Protein AF-A0A9Q0MAK6-F1 (afdb_monomer_lite)

Radius of gyration: 43.08 Å; chains: 1; bounding box: 134×68×102 Å

InterPro domains:
  IPR018609 Bud13 [PF09736] (170-320)
  IPR051112 Pre-mRNA-splicing factor CWC26 [PTHR31809] (124-338)

Secondary structure (DSSP, 8-state):
------PPPPPHHHHHIIIII---------PPPP-----PPP----------TTSS-----THHHHHH-STTSSPP-------S-HHHHTTS-S----PPS-------------------------B-TTSPBPS---HHHHHHHHHHHHHHHHHHHHHS-HHHH-TT-----B-TTT-PBP-HHHHHHHHHHHHHHHHHHHHHHHHHHHHHHS-HHHHHHHHHHHHHHHHHHTS-SS--TT-HHHHHHHHH---TT-TTHHHHHHHHHHHHHHH-TT---PPPP-SSPPPP-TT-PPPPTT--S-----SHHHHHHHHHHHHHHHHHHHHHHHTTT-

Organism: Blomia tropicalis (NCBI:txid40697)

Foldseek 3Di:
DDDDDDDDDDDPVNVCCVPPVPDDDDDDDDDDDPDDPDPDDDPDDDDPPPPPPVPPPPPPDCVVCVPQPPPVRHPDPDPPDDPPPPVVVVVPPDDDPDDDDDDDDDDDDDDDDDDDDDDDDDDDQDADPLRHGDDDDDPVVNVVRVVVVVVVVVVVLVPDDCVVNVVPPDDFDADPVPRDTDPVVVVVVVVVVVVVVVVVVVVVVVVVVVVVVDDPVVVVVVVVVVVVVVVVVVDDPDDDPPDPVVVVVVVPDQDPPDPCRVVVVVVVVVVVCVVCVPDDDADFADDDDADDAPVRDGDHNPDPNDDPDPCPRVVVVVVVVVVVVVVVVVVCVVPVVD

pLDDT: mean 75.56, std 19.51, range [31.5, 98.0]

Sequence (338 aa):
MASRGYDGPMTHQDYIKRKYLSQSDYEVPKKKKPKNTKVKAPTVTIVDDDVDFRKLPKSHSDEEEIYFGTKEEKPQIAGIVDERPLALRVGEERGSKWKKVGGDDDDGEKEKLNIKETVQQSESKAKTLGGKKAGLSNAKDIRKELEQIKRKNQKAIENMSDEMSGKNAKTVFRDRSTGRIRDMEKEMADKEKEMEEKLLREAEKKAKYDRWSQGVVQREEKMDKLESDLHEMSKPLARYGDDEDLDNLLRNQERLDDPMLNEMRKKRQEEEIAKNPNHKIYPKYSGPPAPPNRFNIQPGYRWDGVDRSNGYEAKVFARKSNQESNQEEAYRWSTQDM

Structure (mmCIF, N/CA/C/O backbone):
data_AF-A0A9Q0MAK6-F1
#
_entry.id   AF-A0A9Q0MAK6-F1
#
loop_
_atom_site.group_PDB
_atom_site.id
_atom_site.type_symbol
_atom_site.label_atom_id
_atom_site.label_alt_id
_atom_site.label_comp_id
_atom_site.label_asym_id
_atom_site.label_entity_id
_atom_site.label_seq_id
_atom_site.pdbx_PDB_ins_code
_atom_site.Cartn_x
_atom_site.Cartn_y
_atom_site.Cartn_z
_atom_site.occupancy
_atom_site.B_iso_or_equiv
_atom_site.auth_seq_id
_atom_site.auth_comp_id
_atom_site.auth_asym_id
_atom_site.auth_atom_id
_atom_site.pdbx_PDB_model_num
ATOM 1 N N . MET A 1 1 ? -50.703 -12.715 -49.361 1.00 42.47 1 MET A N 1
ATOM 2 C CA . MET A 1 1 ? -50.474 -13.012 -47.931 1.00 42.47 1 MET A CA 1
ATOM 3 C C . MET A 1 1 ? -49.650 -14.285 -47.848 1.00 42.47 1 MET A C 1
ATOM 5 O O . MET A 1 1 ? -50.164 -15.332 -48.204 1.00 42.47 1 MET A O 1
ATOM 9 N N . ALA A 1 2 ? -48.376 -14.194 -47.468 1.00 40.38 2 ALA A N 1
ATOM 10 C CA . ALA A 1 2 ? -47.529 -15.356 -47.203 1.00 40.38 2 ALA A CA 1
ATOM 11 C C . ALA A 1 2 ? -46.913 -15.164 -45.812 1.00 40.38 2 ALA A C 1
ATOM 13 O O . ALA A 1 2 ? -46.195 -14.193 -45.573 1.00 40.38 2 ALA A O 1
ATOM 14 N N . SER A 1 3 ? -47.298 -16.029 -44.877 1.00 42.59 3 SER A N 1
ATOM 15 C CA . SER A 1 3 ? -46.891 -16.002 -43.475 1.00 42.59 3 SER A CA 1
ATOM 16 C C . SER A 1 3 ? -45.408 -16.347 -43.339 1.00 42.59 3 SER A C 1
ATOM 18 O O . SER A 1 3 ? -44.989 -17.440 -43.718 1.00 42.59 3 SER A O 1
ATOM 20 N N . ARG A 1 4 ? -44.613 -15.433 -42.773 1.00 46.47 4 ARG A N 1
ATOM 21 C CA . ARG A 1 4 ? -43.253 -15.731 -42.304 1.00 46.47 4 ARG A CA 1
ATOM 22 C C . ARG A 1 4 ? -43.352 -16.647 -41.083 1.00 46.47 4 ARG A C 1
ATOM 24 O O . ARG A 1 4 ? -43.834 -16.213 -40.040 1.00 46.47 4 ARG A O 1
ATOM 31 N N . GLY A 1 5 ? -42.934 -17.902 -41.238 1.00 45.25 5 GLY A N 1
ATOM 32 C CA . GLY A 1 5 ? -42.765 -18.837 -40.128 1.00 45.25 5 GLY A CA 1
ATOM 33 C C . GLY A 1 5 ? -41.665 -18.350 -39.185 1.00 45.25 5 GLY A C 1
ATOM 34 O O . GLY A 1 5 ? -40.613 -17.901 -39.633 1.00 45.25 5 GLY A O 1
ATOM 35 N N . TYR A 1 6 ? -41.948 -18.388 -37.886 1.00 42.75 6 TYR A N 1
ATOM 36 C CA . TYR A 1 6 ? -40.981 -18.157 -36.817 1.00 42.75 6 TYR A CA 1
ATOM 37 C C . TYR A 1 6 ? -40.094 -19.404 -36.685 1.00 42.75 6 TYR A C 1
ATOM 39 O O . TYR A 1 6 ? -40.594 -20.461 -36.301 1.00 42.75 6 TYR A O 1
ATOM 47 N N . ASP A 1 7 ? -38.798 -19.288 -36.976 1.00 62.16 7 ASP A N 1
ATOM 48 C CA . ASP A 1 7 ? -37.820 -20.322 -36.624 1.00 62.16 7 ASP A CA 1
ATOM 49 C C . ASP A 1 7 ? -37.550 -20.249 -35.112 1.00 62.16 7 ASP A C 1
ATOM 51 O O . ASP A 1 7 ? -37.105 -19.223 -34.590 1.00 62.16 7 ASP A O 1
ATOM 55 N N . GLY A 1 8 ? -37.874 -21.326 -34.392 1.00 70.12 8 GLY A N 1
ATOM 56 C CA . GLY A 1 8 ? -37.641 -21.449 -32.951 1.00 70.12 8 GLY A CA 1
ATOM 57 C C . GLY A 1 8 ? -36.148 -21.471 -32.572 1.00 70.12 8 GLY A C 1
ATOM 58 O O . GLY A 1 8 ? -35.277 -21.575 -33.440 1.00 70.12 8 GLY A O 1
ATOM 59 N N . PRO A 1 9 ? -35.817 -21.374 -31.270 1.00 71.44 9 PRO A N 1
ATOM 60 C CA . PRO A 1 9 ? -34.432 -21.376 -30.808 1.00 71.44 9 PRO A CA 1
ATOM 61 C C . PRO A 1 9 ? -33.727 -22.689 -31.183 1.00 71.44 9 PRO A C 1
ATOM 63 O O . PRO A 1 9 ? -34.193 -23.777 -30.852 1.00 71.44 9 PRO A O 1
ATOM 66 N N . MET A 1 10 ? -32.589 -22.563 -31.874 1.00 77.19 10 MET A N 1
ATOM 67 C CA . MET A 1 10 ? -31.751 -23.679 -32.326 1.00 77.19 10 MET A CA 1
ATOM 68 C C . MET A 1 10 ? -31.401 -24.631 -31.180 1.00 77.19 10 MET A C 1
ATOM 70 O O . MET A 1 10 ? -30.890 -24.205 -30.141 1.00 77.19 10 MET A O 1
ATOM 74 N N . THR A 1 11 ? -31.608 -25.931 -31.395 1.00 83.25 11 THR A N 1
ATOM 75 C CA . THR A 1 11 ? -31.195 -26.951 -30.429 1.00 83.25 11 THR A CA 1
ATOM 76 C C . THR A 1 11 ? -29.665 -27.038 -30.366 1.00 83.25 11 THR A C 1
ATOM 78 O O . THR A 1 11 ? -28.958 -26.743 -31.333 1.00 83.25 11 THR A O 1
ATOM 81 N N . HIS A 1 12 ? -29.114 -27.461 -29.224 1.00 69.88 12 HIS A N 1
ATOM 82 C CA . HIS A 1 12 ? -27.662 -27.632 -29.069 1.00 69.88 12 HIS A CA 1
ATOM 83 C C . HIS A 1 12 ? -27.080 -28.626 -30.093 1.00 69.88 12 HIS A C 1
ATOM 85 O O . HIS A 1 12 ? -25.965 -28.444 -30.582 1.00 69.88 12 HIS A O 1
ATOM 91 N N . GLN A 1 13 ? -27.865 -29.639 -30.473 1.00 74.75 13 GLN A N 1
ATOM 92 C CA . GLN A 1 13 ? -27.493 -30.607 -31.502 1.00 74.75 13 GLN A CA 1
ATOM 93 C C . GLN A 1 13 ? -27.417 -29.957 -32.891 1.00 74.75 13 GLN A C 1
ATOM 95 O O . GLN A 1 13 ? -26.441 -30.181 -33.610 1.00 74.75 13 GLN A O 1
ATOM 100 N N . ASP A 1 14 ? -28.365 -29.084 -33.243 1.00 76.69 14 ASP A N 1
ATOM 101 C CA . ASP A 1 14 ? -28.329 -28.348 -34.513 1.00 76.69 14 ASP A CA 1
ATOM 102 C C . ASP A 1 14 ? -27.192 -27.321 -34.562 1.00 76.69 14 ASP A C 1
ATOM 104 O O . ASP A 1 14 ? -26.560 -27.128 -35.607 1.00 76.69 14 ASP A O 1
ATOM 108 N N . TYR A 1 15 ? -26.863 -26.707 -33.420 1.00 78.50 15 TYR A N 1
ATOM 109 C CA . TYR A 1 15 ? -25.697 -25.834 -33.293 1.00 78.50 15 TYR A CA 1
ATOM 110 C C . TYR A 1 15 ? -24.400 -26.593 -33.592 1.00 78.50 15 TYR A C 1
ATOM 112 O O . TYR A 1 15 ? -23.601 -26.137 -34.414 1.00 78.50 15 TYR A O 1
ATOM 120 N N . ILE A 1 16 ? -24.209 -27.772 -32.987 1.00 77.06 16 ILE A N 1
ATOM 121 C CA . ILE A 1 16 ? -23.024 -28.606 -33.229 1.00 77.06 16 ILE A CA 1
ATOM 122 C C . ILE A 1 16 ? -22.977 -29.055 -34.693 1.00 77.06 16 ILE A C 1
ATOM 124 O O . ILE A 1 16 ? -21.933 -28.936 -35.340 1.00 77.06 16 ILE A O 1
ATOM 128 N N . LYS A 1 17 ? -24.110 -29.497 -35.249 1.00 75.06 17 LYS A N 1
ATOM 129 C CA . LYS A 1 17 ? -24.192 -29.977 -36.632 1.00 75.06 17 LYS A CA 1
ATOM 130 C C . LYS A 1 17 ? -23.812 -28.887 -37.637 1.00 75.06 17 LYS A C 1
ATOM 132 O O . LYS A 1 17 ? -23.022 -29.129 -38.548 1.00 75.06 17 LYS A O 1
ATOM 137 N N . ARG A 1 18 ? -24.293 -27.657 -37.426 1.00 74.12 18 ARG A N 1
ATOM 138 C CA . ARG A 1 18 ? -23.996 -26.514 -38.298 1.00 74.12 18 ARG A CA 1
ATOM 139 C C . ARG A 1 18 ? -22.564 -26.005 -38.136 1.00 74.12 18 ARG A C 1
ATOM 141 O O . ARG A 1 18 ? -21.936 -25.669 -39.133 1.00 74.12 18 ARG A O 1
ATOM 148 N N . LYS A 1 19 ? -22.022 -25.953 -36.914 1.00 75.25 19 LYS A N 1
ATOM 149 C CA . LYS A 1 19 ? -20.671 -25.414 -36.672 1.00 75.25 19 LYS A CA 1
ATOM 150 C C . LYS A 1 19 ? -19.539 -26.386 -36.990 1.00 75.25 19 LYS A C 1
ATOM 152 O O . LYS A 1 19 ? -18.473 -25.916 -37.375 1.00 75.25 19 LYS A O 1
ATOM 157 N N . TYR A 1 20 ? -19.752 -27.688 -36.807 1.00 68.62 20 TYR A N 1
ATOM 158 C CA . TYR A 1 20 ? -18.658 -28.666 -36.798 1.00 68.62 20 TYR A CA 1
ATOM 159 C C . TYR A 1 20 ? -18.839 -29.832 -37.774 1.00 68.62 20 TYR A C 1
ATOM 161 O O . TYR A 1 20 ? -17.850 -30.474 -38.107 1.00 68.62 20 TYR A O 1
ATOM 169 N N . LEU A 1 21 ? -20.057 -30.097 -38.261 1.00 62.09 21 LEU A N 1
ATOM 170 C CA . LEU A 1 21 ? -20.330 -31.202 -39.194 1.00 62.09 21 LEU A CA 1
ATOM 171 C C . LEU A 1 21 ? -20.629 -30.747 -40.633 1.00 62.09 21 LEU A C 1
ATOM 173 O O . LEU A 1 21 ? -20.679 -31.590 -41.520 1.00 62.09 21 LEU A O 1
ATOM 177 N N . SER A 1 22 ? -20.804 -29.442 -40.885 1.00 52.66 22 SER A N 1
ATOM 178 C CA . SER A 1 22 ? -21.094 -28.891 -42.225 1.00 52.66 22 SER A CA 1
ATOM 179 C C . SER A 1 22 ? -19.876 -28.300 -42.954 1.00 52.66 22 SER A C 1
ATOM 181 O O . SER A 1 22 ? -20.009 -27.392 -43.768 1.00 52.66 22 SER A O 1
ATOM 183 N N . GLN A 1 23 ? -18.675 -28.813 -42.680 1.00 47.94 23 GLN A N 1
ATOM 184 C CA . GLN A 1 23 ? -17.487 -28.510 -43.485 1.00 47.94 23 GLN A CA 1
ATOM 185 C C . GLN A 1 23 ? -17.007 -29.764 -44.214 1.00 47.94 23 GLN A C 1
ATOM 187 O O . GLN A 1 23 ? -16.009 -30.372 -43.836 1.00 47.94 23 GLN A O 1
ATOM 192 N N . SER A 1 24 ? -17.722 -30.142 -45.271 1.00 43.12 24 SER A N 1
ATOM 193 C CA . SER A 1 24 ? -17.091 -30.794 -46.416 1.00 43.12 24 SER A CA 1
ATOM 194 C C . SER A 1 24 ? -16.716 -29.706 -47.426 1.00 43.12 24 SER A C 1
ATOM 196 O O . SER A 1 24 ? -17.520 -28.827 -47.729 1.00 43.12 24 SER A O 1
ATOM 198 N N . ASP A 1 25 ? -15.477 -29.782 -47.906 1.00 48.91 25 ASP A N 1
ATOM 199 C CA . ASP A 1 25 ? -14.973 -29.143 -49.127 1.00 48.91 25 ASP A CA 1
ATOM 200 C C . ASP A 1 25 ? -14.568 -27.664 -49.044 1.00 48.91 25 ASP A C 1
ATOM 202 O O . ASP A 1 25 ? -15.098 -26.801 -49.735 1.00 48.91 25 ASP A O 1
ATOM 206 N N . TYR A 1 26 ? -13.509 -27.390 -48.274 1.00 39.53 26 TYR A N 1
ATOM 207 C CA . TYR A 1 26 ? -12.554 -26.330 -48.621 1.00 39.53 26 TYR A CA 1
ATOM 208 C C . TYR A 1 26 ? -11.121 -26.839 -48.428 1.00 39.53 26 TYR A C 1
ATOM 210 O O . TYR A 1 26 ? -10.556 -26.806 -47.333 1.00 39.53 26 TYR A O 1
ATOM 218 N N . GLU A 1 27 ? -10.521 -27.315 -49.518 1.00 44.62 27 GLU A N 1
ATOM 219 C CA . GLU A 1 27 ? -9.087 -27.582 -49.600 1.00 44.62 27 GLU A CA 1
ATOM 220 C C . GLU A 1 27 ? -8.307 -26.263 -49.482 1.00 44.62 27 GLU A C 1
ATOM 222 O O . GLU A 1 27 ? -8.268 -25.442 -50.398 1.00 44.62 27 GLU A O 1
ATOM 227 N N . VAL A 1 28 ? -7.659 -26.042 -48.336 1.00 45.19 28 VAL A N 1
ATOM 228 C CA . VAL A 1 28 ? -6.707 -24.938 -48.161 1.00 45.19 28 VAL A CA 1
ATOM 229 C C . VAL A 1 28 ? -5.326 -25.397 -48.653 1.00 45.19 28 VAL A C 1
ATOM 231 O O . VAL A 1 28 ? -4.786 -26.373 -48.119 1.00 45.19 28 VAL A O 1
ATOM 234 N N . PRO A 1 29 ? -4.686 -24.709 -49.619 1.00 42.00 29 PRO A N 1
ATOM 235 C CA . PRO A 1 29 ? -3.370 -25.107 -50.103 1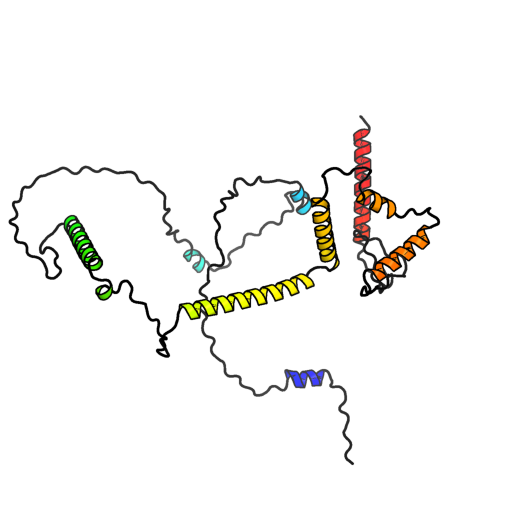.00 42.00 29 PRO A CA 1
ATOM 236 C C . PRO A 1 29 ? -2.309 -24.932 -49.007 1.00 42.00 29 PRO A C 1
ATOM 238 O O . PRO A 1 29 ? -2.110 -23.845 -48.455 1.00 42.00 29 PRO A O 1
ATOM 241 N N . LYS A 1 30 ? -1.580 -26.016 -48.707 1.00 42.31 30 LYS A N 1
ATOM 242 C CA . LYS A 1 30 ? -0.440 -26.028 -47.777 1.00 42.31 30 LYS A CA 1
ATOM 243 C C . LYS A 1 30 ? 0.682 -25.116 -48.293 1.00 42.31 30 LYS A C 1
ATOM 245 O O . LYS A 1 30 ? 1.502 -25.523 -49.114 1.00 42.31 30 LYS A O 1
ATOM 250 N N . LYS A 1 31 ? 0.778 -23.894 -47.761 1.00 41.50 31 LYS A N 1
ATOM 251 C CA . LYS A 1 31 ? 1.975 -23.050 -47.909 1.00 41.50 31 LYS A CA 1
ATOM 252 C C . LYS A 1 31 ? 3.123 -23.638 -47.079 1.00 41.50 31 LYS A C 1
ATOM 254 O O . LYS A 1 31 ? 3.017 -23.785 -45.862 1.00 41.50 31 LYS A O 1
ATOM 259 N N . LYS A 1 32 ? 4.234 -23.972 -47.744 1.00 49.41 32 LYS A N 1
ATOM 260 C CA . LYS A 1 32 ? 5.499 -24.372 -47.107 1.00 49.41 32 LYS A CA 1
ATOM 261 C C . LYS A 1 32 ? 6.020 -23.215 -46.242 1.00 49.41 32 LYS A C 1
ATOM 263 O O . LYS A 1 32 ? 6.205 -22.109 -46.741 1.00 49.41 32 LYS A O 1
ATOM 268 N N . LYS A 1 33 ? 6.266 -23.471 -44.953 1.00 45.28 33 LYS A N 1
ATOM 269 C CA . LYS A 1 33 ? 6.933 -22.521 -44.048 1.00 45.28 33 LYS A CA 1
ATOM 270 C C . LYS A 1 33 ? 8.418 -22.404 -44.436 1.00 45.28 33 LYS A C 1
ATOM 272 O O . LYS A 1 33 ? 9.070 -23.447 -44.531 1.00 45.28 33 LYS A O 1
ATOM 277 N N . PRO A 1 34 ? 8.991 -21.202 -44.621 1.00 47.06 34 PRO A N 1
ATOM 278 C CA . PRO A 1 34 ? 10.441 -21.064 -44.679 1.00 47.06 34 PRO A CA 1
ATOM 279 C C . PRO A 1 34 ? 11.051 -21.371 -43.302 1.00 47.06 34 PRO A C 1
ATOM 281 O O . PRO A 1 34 ? 10.514 -20.982 -42.262 1.00 47.06 34 PRO A O 1
ATOM 284 N N . LYS A 1 35 ? 12.176 -22.097 -43.296 1.00 47.41 35 LYS A N 1
ATOM 285 C CA . LYS A 1 35 ? 12.992 -22.337 -42.098 1.00 47.41 35 LYS A CA 1
ATOM 286 C C . LYS A 1 35 ? 13.579 -21.001 -41.644 1.00 47.41 35 LYS A C 1
ATOM 288 O O . LYS A 1 35 ? 14.427 -20.439 -42.326 1.00 47.41 35 LYS A O 1
ATOM 293 N N . ASN A 1 36 ? 13.113 -20.500 -40.505 1.00 40.72 36 ASN A N 1
ATOM 294 C CA . ASN A 1 36 ? 13.615 -19.270 -39.911 1.00 40.72 36 ASN A CA 1
ATOM 295 C C . ASN A 1 36 ? 14.891 -19.589 -39.113 1.00 40.72 36 ASN A C 1
ATOM 297 O O . ASN A 1 36 ? 14.821 -20.156 -38.021 1.00 40.72 36 ASN A O 1
ATOM 301 N N . THR A 1 37 ? 16.061 -19.277 -39.668 1.00 46.50 37 THR A N 1
ATOM 302 C CA . THR A 1 37 ? 17.321 -19.271 -38.918 1.00 46.50 37 THR A CA 1
ATOM 303 C C . THR A 1 37 ? 17.311 -18.060 -37.991 1.00 46.50 37 THR A C 1
ATOM 305 O O . THR A 1 37 ? 17.598 -16.943 -38.413 1.00 46.50 37 THR A O 1
ATOM 308 N N . LYS A 1 38 ? 16.939 -18.272 -36.724 1.00 43.03 38 LYS A N 1
ATOM 309 C CA . LYS A 1 38 ? 17.047 -17.257 -35.670 1.00 43.03 38 LYS A CA 1
ATOM 310 C C . LYS A 1 38 ? 18.520 -16.896 -35.464 1.00 43.03 38 LYS A C 1
ATOM 312 O O . LYS A 1 38 ? 19.242 -17.634 -34.799 1.00 43.03 38 LYS A O 1
ATOM 317 N N . VAL A 1 39 ? 18.949 -15.753 -35.989 1.00 49.81 39 VAL A N 1
ATOM 318 C CA . VAL A 1 39 ? 20.126 -15.053 -35.465 1.00 49.81 39 VAL A CA 1
ATOM 319 C C . VAL A 1 39 ? 19.665 -14.378 -34.176 1.00 49.81 39 VAL A C 1
ATOM 321 O O . VAL A 1 39 ? 18.827 -13.481 -34.204 1.00 49.81 39 VAL A O 1
ATOM 324 N N . LYS A 1 40 ? 20.121 -14.891 -33.032 1.00 46.16 40 LYS A N 1
ATOM 325 C CA . LYS A 1 40 ? 19.872 -14.277 -31.726 1.00 46.16 40 LYS A CA 1
ATOM 326 C C . LYS A 1 40 ? 20.726 -13.009 -31.642 1.00 46.16 40 LYS A C 1
ATOM 328 O O . LYS A 1 40 ? 21.948 -13.112 -31.681 1.00 46.16 40 LYS A O 1
ATOM 333 N N . ALA A 1 41 ? 20.096 -11.842 -31.544 1.00 56.38 41 ALA A N 1
ATOM 334 C CA . ALA A 1 41 ? 20.779 -10.640 -31.077 1.00 56.38 41 ALA A CA 1
ATOM 335 C C . ALA A 1 41 ? 21.071 -10.789 -29.567 1.00 56.38 41 ALA A C 1
ATOM 337 O O . ALA A 1 41 ? 20.259 -11.403 -28.866 1.00 56.38 41 ALA A O 1
ATOM 338 N N . PRO A 1 42 ? 22.210 -10.292 -29.057 1.00 56.50 42 PRO A N 1
ATOM 339 C CA . PRO A 1 42 ? 22.536 -10.382 -27.639 1.00 56.50 42 PRO A CA 1
ATOM 340 C C . PRO A 1 42 ? 21.605 -9.472 -26.825 1.00 56.50 42 PRO A C 1
ATOM 342 O O . PRO A 1 42 ? 21.558 -8.267 -27.037 1.00 56.50 42 PRO A O 1
ATOM 345 N N . THR A 1 43 ? 20.857 -10.056 -25.891 1.00 59.94 43 THR A N 1
ATOM 346 C CA . THR A 1 43 ? 19.938 -9.368 -24.962 1.00 59.94 43 THR A CA 1
ATOM 347 C C . THR A 1 43 ? 20.602 -8.967 -23.639 1.00 59.94 43 THR A C 1
ATOM 349 O O . THR A 1 43 ? 19.903 -8.724 -22.662 1.00 59.94 43 THR A O 1
ATOM 352 N N . VAL A 1 44 ? 21.937 -8.937 -23.566 1.00 55.03 44 VAL A N 1
ATOM 353 C CA . VAL A 1 44 ? 22.665 -8.630 -22.326 1.00 55.03 44 VAL A CA 1
ATOM 354 C C . VAL A 1 44 ? 23.805 -7.664 -22.623 1.00 55.03 44 VAL A C 1
ATOM 356 O O . VAL A 1 44 ? 24.751 -8.011 -23.327 1.00 55.03 44 VAL A O 1
ATOM 359 N N . THR A 1 45 ? 23.713 -6.462 -22.066 1.00 57.41 45 THR A N 1
ATOM 360 C CA . THR A 1 45 ? 24.856 -5.588 -21.796 1.00 57.41 45 THR A CA 1
ATOM 361 C C . THR A 1 45 ? 25.395 -5.975 -20.424 1.00 57.41 45 THR A C 1
ATOM 363 O O . THR A 1 45 ? 24.692 -5.815 -19.427 1.00 57.41 45 THR A O 1
ATOM 366 N N . ILE A 1 46 ? 26.601 -6.539 -20.370 1.00 54.88 46 ILE A N 1
ATOM 367 C CA . ILE A 1 46 ? 27.312 -6.747 -19.107 1.00 54.88 46 ILE A CA 1
ATOM 368 C C . ILE A 1 46 ? 27.907 -5.390 -18.746 1.00 54.88 46 ILE A C 1
ATOM 370 O O . ILE A 1 46 ? 28.748 -4.868 -19.473 1.00 54.88 46 ILE A O 1
ATOM 374 N N . VAL A 1 47 ? 27.374 -4.786 -17.691 1.00 49.78 47 VAL A N 1
ATOM 375 C CA . VAL A 1 47 ? 28.006 -3.659 -17.010 1.00 49.78 47 VAL A CA 1
ATOM 376 C C . VAL A 1 47 ? 28.901 -4.300 -15.958 1.00 49.78 47 VAL A C 1
ATOM 378 O O . VAL A 1 47 ? 28.393 -5.011 -15.091 1.00 49.78 47 VAL A O 1
ATOM 381 N N . ASP A 1 48 ? 30.214 -4.132 -16.099 1.00 36.19 48 ASP A N 1
ATOM 382 C CA . ASP A 1 48 ? 31.209 -4.625 -15.144 1.00 36.19 48 ASP A CA 1
ATOM 383 C C . ASP A 1 48 ? 31.154 -3.773 -13.864 1.00 36.19 48 ASP A C 1
ATOM 385 O O . ASP A 1 48 ? 31.979 -2.890 -13.648 1.00 36.19 48 ASP A O 1
ATOM 389 N N . ASP A 1 49 ? 30.148 -4.022 -13.026 1.00 52.00 49 ASP A N 1
ATOM 390 C CA . ASP A 1 49 ? 30.207 -3.699 -11.603 1.00 52.00 49 ASP A CA 1
ATOM 391 C C . ASP A 1 49 ? 30.666 -4.972 -10.883 1.00 52.00 49 ASP A C 1
ATOM 393 O O . ASP A 1 49 ? 29.870 -5.876 -10.613 1.00 52.00 49 ASP A O 1
ATOM 397 N N . ASP A 1 50 ? 31.970 -5.063 -10.616 1.00 47.59 50 ASP A N 1
ATOM 398 C CA . ASP A 1 50 ? 32.612 -6.164 -9.891 1.00 47.59 50 ASP A CA 1
ATOM 399 C C . ASP A 1 50 ? 32.107 -6.251 -8.438 1.00 47.59 50 ASP A C 1
ATOM 401 O O . ASP A 1 50 ? 32.778 -5.874 -7.473 1.00 47.59 50 ASP A O 1
ATOM 405 N N . VAL A 1 51 ? 30.903 -6.789 -8.250 1.00 57.12 51 VAL A N 1
ATOM 406 C CA . VAL A 1 51 ? 30.437 -7.263 -6.950 1.00 57.12 51 VAL A CA 1
ATOM 407 C C . VAL A 1 51 ? 30.887 -8.711 -6.808 1.00 57.12 51 VAL A C 1
ATOM 409 O O . VAL A 1 51 ? 30.229 -9.648 -7.260 1.00 57.12 51 VAL A O 1
ATOM 412 N N . ASP A 1 52 ? 32.037 -8.903 -6.164 1.00 58.25 52 ASP A N 1
ATOM 413 C CA . ASP A 1 52 ? 32.527 -10.226 -5.786 1.00 58.25 52 ASP A CA 1
ATOM 414 C C . ASP A 1 52 ? 31.461 -10.962 -4.954 1.00 58.25 52 ASP A C 1
ATOM 416 O O . ASP A 1 52 ? 31.299 -10.706 -3.758 1.00 58.25 52 ASP A O 1
ATOM 420 N N . PHE A 1 53 ? 30.793 -11.967 -5.531 1.00 48.41 53 PHE A N 1
ATOM 421 C CA . PHE A 1 53 ? 29.850 -12.843 -4.811 1.00 48.41 53 PHE A CA 1
ATOM 422 C C . PHE A 1 53 ? 30.477 -13.590 -3.621 1.00 48.41 53 PHE A C 1
ATOM 424 O O . PHE A 1 53 ? 29.784 -14.192 -2.805 1.00 48.41 53 PHE A O 1
ATOM 431 N N . ARG A 1 54 ? 31.806 -13.537 -3.509 1.00 63.72 54 ARG A N 1
ATOM 432 C CA . ARG A 1 54 ? 32.605 -14.062 -2.401 1.00 63.72 54 ARG A CA 1
ATOM 433 C C . ARG A 1 54 ? 32.666 -13.124 -1.188 1.00 63.72 54 ARG A C 1
ATOM 435 O O . ARG A 1 54 ? 33.073 -13.573 -0.122 1.00 63.72 54 ARG A O 1
ATOM 442 N N . LYS A 1 55 ? 32.295 -11.848 -1.357 1.00 60.91 55 LYS A N 1
ATOM 443 C CA . LYS A 1 55 ? 32.267 -10.809 -0.313 1.00 60.91 55 LYS A CA 1
ATOM 444 C C . LYS A 1 55 ? 30.867 -10.563 0.260 1.00 60.91 55 LYS A C 1
ATOM 446 O O . LYS A 1 55 ? 30.744 -9.843 1.245 1.00 60.91 55 LYS A O 1
ATOM 451 N N . LEU A 1 56 ? 29.824 -11.161 -0.321 1.00 54.09 56 LEU A N 1
ATOM 452 C CA . LEU A 1 56 ? 28.479 -11.126 0.253 1.00 54.09 56 LEU A CA 1
ATOM 453 C C . LEU A 1 56 ? 28.474 -11.925 1.569 1.00 54.09 56 LEU A C 1
ATOM 455 O O . LEU A 1 56 ? 28.818 -13.113 1.549 1.00 54.09 56 LEU A O 1
ATOM 459 N N . PRO A 1 57 ? 28.114 -11.311 2.714 1.00 56.41 57 PRO A N 1
ATOM 460 C CA . PRO A 1 57 ? 27.979 -12.048 3.957 1.00 56.41 57 PRO A CA 1
ATOM 461 C C . PRO A 1 57 ? 26.896 -13.102 3.759 1.00 56.41 57 PRO A C 1
ATOM 463 O O . PRO A 1 57 ? 25.781 -12.804 3.330 1.00 56.41 57 PRO A O 1
ATOM 466 N N . LYS A 1 58 ? 27.227 -14.355 4.061 1.00 53.78 58 LYS A N 1
ATOM 467 C CA . LYS A 1 58 ? 26.233 -15.417 4.139 1.00 53.78 58 LYS A CA 1
ATOM 468 C C . LYS A 1 58 ? 25.428 -15.154 5.405 1.00 53.78 58 LYS A C 1
ATOM 470 O O . LYS A 1 58 ? 25.799 -15.624 6.475 1.00 53.78 58 LYS A O 1
ATOM 475 N N . SER A 1 59 ? 24.397 -14.318 5.304 1.00 45.09 59 SER A N 1
ATOM 476 C CA . SER A 1 59 ? 23.447 -14.113 6.388 1.00 45.09 59 SER A CA 1
ATOM 477 C C . SER A 1 59 ? 22.718 -15.434 6.587 1.00 45.09 59 SER A C 1
ATOM 479 O O . SER A 1 59 ? 21.795 -15.775 5.852 1.00 45.09 59 SER A O 1
ATOM 481 N N . HIS A 1 60 ? 23.191 -16.215 7.551 1.00 46.88 60 HIS A N 1
ATOM 482 C CA . HIS A 1 60 ? 22.395 -17.262 8.160 1.00 46.88 60 HIS A CA 1
ATOM 483 C C . HIS A 1 60 ? 21.411 -16.532 9.073 1.00 46.88 60 HIS A C 1
ATOM 485 O O . HIS A 1 60 ? 21.661 -16.368 10.261 1.00 46.88 60 HIS A O 1
ATOM 491 N N . SER A 1 61 ? 20.396 -15.917 8.468 1.00 48.44 61 SER A N 1
ATOM 492 C CA . SER A 1 61 ? 19.286 -15.355 9.217 1.00 48.44 61 SER A CA 1
ATOM 493 C C . SER A 1 61 ? 18.356 -16.502 9.586 1.00 48.44 61 SER A C 1
ATOM 495 O O . SER A 1 61 ? 18.030 -17.349 8.750 1.00 48.44 61 SER A O 1
ATOM 497 N N . ASP A 1 62 ? 17.905 -16.496 10.837 1.00 50.19 62 ASP A N 1
ATOM 498 C CA . ASP A 1 62 ? 16.949 -17.453 11.411 1.00 50.19 62 ASP A CA 1
ATOM 499 C C . ASP A 1 62 ? 15.614 -17.516 10.627 1.00 50.19 62 ASP A C 1
ATOM 501 O O . ASP A 1 62 ? 14.791 -18.407 10.818 1.00 50.19 62 ASP A O 1
ATOM 505 N N . GLU A 1 63 ? 15.412 -16.606 9.669 1.00 52.62 63 GLU A N 1
ATOM 506 C CA . GLU A 1 63 ? 14.288 -16.574 8.731 1.00 52.62 63 GLU A CA 1
ATOM 507 C C . GLU A 1 63 ? 14.234 -17.786 7.785 1.00 52.62 63 GLU A C 1
ATOM 509 O O . GLU A 1 63 ? 13.147 -18.194 7.369 1.00 52.62 63 GLU A O 1
ATOM 514 N N . GLU A 1 64 ? 15.378 -18.402 7.464 1.00 52.75 64 GLU A N 1
ATOM 515 C CA . GLU A 1 64 ? 15.415 -19.615 6.631 1.00 52.75 64 GLU A CA 1
ATOM 516 C C . GLU A 1 64 ? 14.874 -20.846 7.383 1.00 52.75 64 GLU A C 1
ATOM 518 O O . GLU A 1 64 ? 14.318 -21.758 6.766 1.00 52.75 64 GLU A O 1
ATOM 523 N N . GLU A 1 65 ? 14.987 -20.856 8.714 1.00 53.72 65 GLU A N 1
ATOM 524 C CA . GLU A 1 65 ? 14.493 -21.928 9.588 1.00 53.72 65 GLU A CA 1
ATOM 525 C C . GLU A 1 65 ? 12.973 -21.828 9.800 1.00 53.72 65 GLU A C 1
ATOM 527 O O . GLU A 1 65 ? 12.278 -22.843 9.867 1.00 53.72 65 GLU A O 1
ATOM 532 N N . ILE A 1 66 ? 12.433 -20.602 9.787 1.00 53.59 66 ILE A N 1
ATOM 533 C CA . ILE A 1 66 ? 10.990 -20.324 9.875 1.00 53.59 66 ILE A CA 1
ATOM 534 C C . ILE A 1 66 ? 10.246 -20.784 8.610 1.00 53.59 66 ILE A C 1
ATOM 536 O O . ILE A 1 66 ? 9.087 -21.196 8.695 1.00 53.59 66 ILE A O 1
ATOM 540 N N . TYR A 1 67 ? 10.886 -20.712 7.437 1.00 51.78 67 TYR A N 1
ATOM 541 C CA . TYR A 1 67 ? 10.233 -21.012 6.157 1.00 51.78 67 TYR A CA 1
ATOM 542 C C . TYR A 1 67 ? 10.410 -22.466 5.683 1.00 51.78 67 TYR A C 1
ATOM 544 O O . TYR A 1 67 ? 9.499 -23.002 5.053 1.00 51.78 67 TYR A O 1
ATOM 552 N N . PHE A 1 68 ? 11.547 -23.113 5.974 1.00 55.41 68 PHE A N 1
ATOM 553 C CA . PHE A 1 68 ? 11.872 -24.458 5.465 1.00 55.41 68 PHE A CA 1
ATOM 554 C C . PHE A 1 68 ? 11.949 -25.564 6.532 1.00 55.41 68 PHE A C 1
ATOM 556 O O . PHE A 1 68 ? 12.245 -26.703 6.173 1.00 55.41 68 PHE A O 1
ATOM 563 N N . GLY A 1 69 ? 11.687 -25.257 7.808 1.00 56.31 69 GLY A N 1
ATOM 564 C CA . GLY A 1 69 ? 11.813 -26.227 8.899 1.00 56.31 69 GLY A CA 1
ATOM 565 C C . GLY A 1 69 ? 13.268 -26.612 9.195 1.00 56.31 69 GLY A C 1
ATOM 566 O O . GLY A 1 69 ? 14.214 -26.121 8.569 1.00 56.31 69 GLY A O 1
ATOM 567 N N . THR A 1 70 ? 13.468 -27.489 10.186 1.00 58.47 70 THR A N 1
ATOM 568 C CA . THR A 1 70 ? 14.799 -28.010 10.539 1.00 58.47 70 THR A CA 1
ATOM 569 C C . THR A 1 70 ? 15.442 -28.700 9.327 1.00 58.47 70 THR A C 1
ATOM 571 O O . THR A 1 70 ? 14.763 -29.110 8.387 1.00 58.47 70 THR A O 1
ATOM 574 N N . LYS A 1 71 ? 16.779 -28.833 9.321 1.00 57.09 71 LYS A N 1
ATOM 575 C CA . LYS A 1 71 ? 17.596 -29.325 8.181 1.00 57.09 71 LYS A CA 1
ATOM 576 C C . LYS A 1 71 ? 17.099 -30.601 7.475 1.00 57.09 71 LYS A C 1
ATOM 578 O O . LYS A 1 71 ? 17.546 -30.857 6.360 1.00 57.09 71 LYS A O 1
ATOM 583 N N . GLU A 1 72 ? 16.226 -31.380 8.099 1.00 56.16 72 GLU A N 1
ATOM 584 C CA . GLU A 1 72 ? 15.687 -32.644 7.595 1.00 56.16 72 GLU A CA 1
ATOM 585 C C . GLU A 1 72 ? 14.494 -32.478 6.633 1.00 56.16 72 GLU A C 1
ATOM 587 O O . GLU A 1 72 ? 14.191 -33.411 5.894 1.00 56.16 72 GLU A O 1
ATOM 592 N N . GLU A 1 73 ? 13.860 -31.299 6.569 1.00 55.97 73 GLU A N 1
ATOM 593 C CA . GLU A 1 73 ? 12.650 -31.049 5.759 1.00 55.97 73 GLU A CA 1
ATOM 594 C C . GLU A 1 73 ? 12.914 -30.213 4.485 1.00 55.97 73 GLU A C 1
ATOM 596 O O . GLU A 1 73 ? 11.996 -29.806 3.771 1.00 55.97 73 GLU A O 1
ATOM 601 N N . LYS A 1 74 ? 14.189 -29.974 4.138 1.00 59.38 74 LYS A N 1
ATOM 602 C CA . LYS A 1 74 ? 14.554 -29.284 2.889 1.00 59.38 74 LYS A CA 1
ATOM 603 C C . LYS A 1 74 ? 14.251 -30.185 1.682 1.00 59.38 74 LYS A C 1
ATOM 605 O O . LYS A 1 74 ? 14.709 -31.329 1.663 1.00 59.38 74 LYS A O 1
ATOM 610 N N . PRO A 1 75 ? 13.550 -29.696 0.637 1.00 63.47 75 PRO A N 1
ATOM 611 C CA . PRO A 1 75 ? 13.245 -30.503 -0.538 1.00 63.47 75 PRO A CA 1
ATOM 612 C C . PRO A 1 75 ? 14.543 -30.993 -1.186 1.00 63.47 75 PRO A C 1
ATOM 614 O O . PRO A 1 75 ? 15.372 -30.209 -1.653 1.00 63.47 75 PRO A O 1
ATOM 617 N N . GLN A 1 76 ? 14.728 -32.309 -1.195 1.00 65.25 76 GLN A N 1
ATOM 618 C CA . GLN A 1 76 ? 15.898 -32.941 -1.782 1.00 65.25 76 GLN A CA 1
ATOM 619 C C . GLN A 1 76 ? 15.796 -32.819 -3.307 1.00 65.25 76 GLN A C 1
ATOM 621 O O . GLN A 1 76 ? 14.858 -33.322 -3.926 1.00 65.25 76 GLN A O 1
ATOM 626 N N . ILE A 1 77 ? 16.745 -32.113 -3.925 1.00 57.72 77 ILE A N 1
ATOM 627 C CA . ILE A 1 77 ? 16.834 -31.999 -5.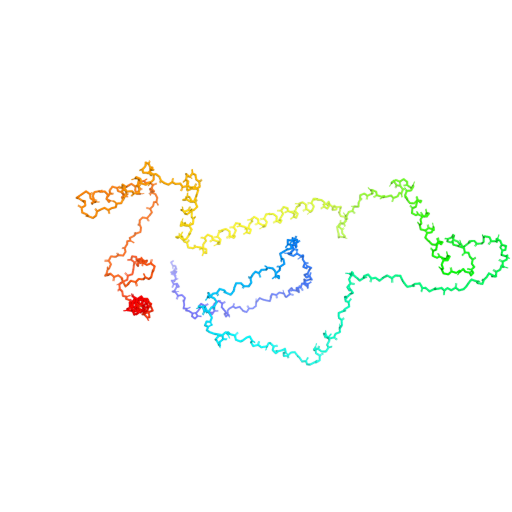383 1.00 57.72 77 ILE A CA 1
ATOM 628 C C . ILE A 1 77 ? 17.140 -33.398 -5.926 1.00 57.72 77 ILE A C 1
ATOM 630 O O . ILE A 1 77 ? 18.258 -33.895 -5.785 1.00 57.72 77 ILE A O 1
ATOM 634 N N . ALA A 1 78 ? 16.142 -34.048 -6.524 1.00 52.00 78 ALA A N 1
ATOM 635 C CA . ALA A 1 78 ? 16.338 -35.308 -7.224 1.00 52.00 78 ALA A CA 1
ATOM 636 C C . ALA A 1 78 ? 17.336 -35.083 -8.368 1.00 52.00 78 ALA A C 1
ATOM 638 O O . ALA A 1 78 ? 17.129 -34.222 -9.227 1.00 52.00 78 ALA A O 1
ATOM 639 N N . GLY A 1 79 ? 18.442 -35.832 -8.362 1.00 54.91 79 GLY A N 1
ATOM 640 C CA . GLY A 1 79 ? 19.421 -35.795 -9.442 1.00 54.91 79 GLY A CA 1
ATOM 641 C C . GLY A 1 79 ? 18.727 -36.092 -10.768 1.00 54.91 79 GLY A C 1
ATOM 642 O O . GLY A 1 79 ? 18.097 -37.135 -10.921 1.00 54.91 79 GLY A O 1
ATOM 643 N N . ILE A 1 80 ? 18.816 -35.163 -11.718 1.00 62.69 80 ILE A N 1
ATOM 644 C CA . ILE A 1 80 ? 18.293 -35.352 -13.071 1.00 62.69 80 ILE A CA 1
ATOM 645 C C . ILE A 1 80 ? 19.081 -36.497 -13.712 1.00 62.69 80 ILE A C 1
ATOM 647 O O . ILE A 1 80 ? 20.250 -36.352 -14.072 1.00 62.69 80 ILE A O 1
ATOM 651 N N . VAL A 1 81 ? 18.439 -37.659 -13.814 1.00 59.28 81 VAL A N 1
ATOM 652 C CA . VAL A 1 81 ? 18.942 -38.795 -14.581 1.00 59.28 81 VAL A CA 1
ATOM 653 C C . VAL A 1 81 ? 18.744 -38.457 -16.052 1.00 59.28 81 VAL A C 1
ATOM 655 O O . VAL A 1 81 ? 17.625 -38.336 -16.537 1.00 59.28 81 VAL A O 1
ATOM 658 N N . ASP A 1 82 ? 19.845 -38.254 -16.764 1.00 65.88 82 ASP A N 1
ATOM 659 C CA . ASP A 1 82 ? 19.826 -38.046 -18.207 1.00 65.88 82 ASP A CA 1
ATOM 660 C C . ASP A 1 82 ? 19.497 -39.372 -18.918 1.00 65.88 82 ASP A C 1
ATOM 662 O O . ASP A 1 82 ? 20.353 -40.254 -19.031 1.00 65.88 82 ASP A O 1
ATOM 666 N N . GLU A 1 83 ? 18.240 -39.519 -19.352 1.00 65.00 83 GLU A N 1
ATOM 667 C CA . GLU A 1 83 ? 17.686 -40.700 -20.040 1.00 65.00 83 GLU A CA 1
ATOM 668 C C . GLU A 1 83 ? 18.107 -40.813 -21.522 1.00 65.00 83 GLU A C 1
ATOM 670 O O . GLU A 1 83 ? 17.635 -41.690 -22.251 1.00 65.00 83 GLU A O 1
ATOM 675 N N . ARG A 1 84 ? 18.993 -39.936 -22.016 1.00 76.94 84 ARG A N 1
ATOM 676 C CA . ARG A 1 84 ? 19.482 -40.007 -23.401 1.00 76.94 84 ARG A CA 1
ATOM 677 C C . ARG A 1 84 ? 20.345 -41.271 -23.602 1.00 76.94 84 ARG A C 1
ATOM 679 O O . ARG A 1 84 ? 21.205 -41.568 -22.770 1.00 76.94 84 ARG A O 1
ATOM 686 N N . PRO A 1 85 ? 20.161 -42.024 -24.707 1.00 76.81 85 PRO A N 1
ATOM 687 C CA . PRO A 1 85 ? 20.862 -43.288 -24.943 1.00 76.81 85 PRO A CA 1
ATOM 688 C C . PRO A 1 85 ? 22.385 -43.094 -24.934 1.00 76.81 85 PRO A C 1
ATOM 690 O O . PRO A 1 85 ? 22.885 -42.101 -25.462 1.00 76.81 85 PRO A O 1
ATOM 693 N N . LEU A 1 86 ? 23.124 -44.068 -24.380 1.00 58.97 86 LEU A N 1
ATOM 694 C CA . LEU A 1 86 ? 24.573 -44.004 -24.105 1.00 58.97 86 LEU A CA 1
ATOM 695 C C . LEU A 1 86 ? 25.417 -43.510 -25.301 1.00 58.97 86 LEU A C 1
ATOM 697 O O . LEU A 1 86 ? 26.416 -42.819 -25.117 1.00 58.97 86 LEU A O 1
ATOM 701 N N . ALA A 1 87 ? 24.975 -43.795 -26.529 1.00 62.38 87 ALA A N 1
ATOM 702 C CA . ALA A 1 87 ? 25.615 -43.358 -27.770 1.00 62.38 87 ALA A CA 1
ATOM 703 C C . ALA A 1 87 ? 25.674 -41.825 -27.958 1.00 62.38 87 ALA A C 1
ATOM 705 O O . ALA A 1 87 ? 26.561 -41.337 -28.654 1.00 62.38 87 ALA A O 1
ATOM 706 N N . LEU A 1 88 ? 24.766 -41.060 -27.339 1.00 59.41 88 LEU A N 1
ATOM 707 C CA . LEU A 1 88 ? 24.757 -39.591 -27.391 1.00 59.41 88 LEU A CA 1
ATOM 708 C C . LEU A 1 88 ? 25.575 -38.942 -26.264 1.00 59.41 88 LEU A C 1
ATOM 710 O O . LEU A 1 88 ? 26.002 -37.802 -26.416 1.00 59.41 88 LEU A O 1
ATOM 714 N N . ARG A 1 89 ? 25.843 -39.667 -25.170 1.00 57.91 89 ARG A N 1
ATOM 715 C CA . ARG A 1 89 ? 26.593 -39.164 -24.003 1.00 57.91 89 ARG A CA 1
ATOM 716 C C . ARG A 1 89 ? 28.101 -39.076 -24.271 1.00 57.91 89 ARG A C 1
ATOM 718 O O . ARG A 1 89 ? 28.765 -38.149 -23.829 1.00 57.91 89 ARG A O 1
ATOM 725 N N . VAL A 1 90 ? 28.625 -40.000 -25.080 1.00 56.69 90 VAL A N 1
ATOM 726 C CA . VAL A 1 90 ? 30.060 -40.107 -25.419 1.00 56.69 90 VAL A CA 1
ATOM 727 C C . VAL A 1 90 ? 30.542 -38.974 -26.346 1.00 56.69 90 VAL A C 1
ATOM 729 O O . VAL A 1 90 ? 31.739 -38.713 -26.456 1.00 56.69 90 VAL A O 1
ATOM 732 N N . GLY A 1 91 ? 29.625 -38.259 -27.010 1.00 53.94 91 GLY A N 1
ATOM 733 C CA . GLY A 1 91 ? 29.964 -37.148 -27.908 1.00 53.94 91 GLY A CA 1
ATOM 734 C C . GLY A 1 91 ? 30.343 -35.840 -27.202 1.00 53.94 91 GLY A C 1
ATOM 735 O O . GLY A 1 91 ? 30.968 -34.984 -27.828 1.00 53.94 91 GLY A O 1
ATOM 736 N N . GLU A 1 92 ? 29.985 -35.686 -25.925 1.00 54.53 92 GLU A N 1
ATOM 737 C CA . GLU A 1 92 ? 30.155 -34.444 -25.153 1.00 54.53 92 GLU A CA 1
ATOM 738 C C . GLU A 1 92 ? 31.443 -34.412 -24.306 1.00 54.53 92 GLU A C 1
ATOM 740 O O . GLU A 1 92 ? 31.901 -33.338 -23.926 1.00 54.53 92 GLU A O 1
ATOM 745 N N . GLU A 1 93 ? 32.117 -35.549 -24.098 1.00 50.78 93 GLU A N 1
ATOM 746 C CA . GLU A 1 93 ? 33.369 -35.653 -23.322 1.00 50.78 93 GLU A CA 1
ATOM 747 C C . GLU A 1 93 ? 34.640 -35.413 -24.160 1.00 50.78 93 GLU A C 1
ATOM 749 O O . GLU A 1 93 ? 35.680 -36.048 -23.976 1.00 50.78 93 GLU A O 1
ATOM 754 N N . ARG A 1 94 ? 34.598 -34.476 -25.112 1.00 47.88 94 ARG A N 1
ATOM 755 C CA . ARG A 1 94 ? 35.801 -34.037 -25.839 1.00 47.88 94 ARG A CA 1
ATOM 756 C C . ARG A 1 94 ? 36.179 -32.615 -25.453 1.00 47.88 94 ARG A C 1
ATOM 758 O O . ARG A 1 94 ? 35.774 -31.662 -26.106 1.00 47.88 94 ARG A O 1
ATOM 765 N N . GLY A 1 95 ? 37.010 -32.547 -24.409 1.00 51.84 95 GLY A N 1
ATOM 766 C CA . GLY A 1 95 ? 38.052 -31.552 -24.128 1.00 51.84 95 GLY A CA 1
ATOM 767 C C . GLY A 1 95 ? 37.785 -30.108 -24.549 1.00 51.84 95 GLY A C 1
ATOM 768 O O . GLY A 1 95 ? 37.877 -29.768 -25.728 1.00 51.84 95 GLY A O 1
ATOM 769 N N . SER A 1 96 ? 37.582 -29.237 -23.558 1.00 61.53 96 SER A N 1
ATOM 770 C CA . SER A 1 96 ? 37.610 -27.780 -23.711 1.00 61.53 96 SER A CA 1
ATOM 771 C C . SER A 1 96 ? 38.819 -27.327 -24.535 1.00 61.53 96 SER A C 1
ATOM 773 O O . SER A 1 96 ? 39.948 -27.302 -24.057 1.00 61.53 96 SER A O 1
ATOM 775 N N . LYS A 1 97 ? 38.572 -26.910 -25.781 1.00 56.56 97 LYS A N 1
ATOM 776 C CA . LYS A 1 97 ? 39.556 -26.293 -26.691 1.00 56.56 97 LYS A CA 1
ATOM 777 C C . LYS A 1 97 ? 39.801 -24.811 -26.373 1.00 56.56 97 LYS A C 1
ATOM 779 O O . LYS A 1 97 ? 40.135 -24.032 -27.261 1.00 56.56 97 LYS A O 1
ATOM 784 N N . TRP A 1 98 ? 39.599 -24.411 -25.123 1.00 51.16 98 TRP A N 1
ATOM 785 C CA . TRP A 1 98 ? 39.769 -23.035 -24.677 1.00 51.16 98 TRP A CA 1
ATOM 786 C C . TRP A 1 98 ? 41.136 -22.896 -24.015 1.00 51.16 98 TRP A C 1
ATOM 788 O O . TRP A 1 98 ? 41.412 -23.520 -22.993 1.00 51.16 98 TRP A O 1
ATOM 798 N N . LYS A 1 99 ? 42.008 -22.094 -24.633 1.00 60.78 99 LYS A N 1
ATOM 799 C CA . LYS A 1 99 ? 43.322 -21.742 -24.090 1.00 60.78 99 LYS A CA 1
ATOM 800 C C . LYS A 1 99 ? 43.147 -20.555 -23.139 1.00 60.78 99 LYS A C 1
ATOM 802 O O . LYS A 1 99 ? 42.552 -19.552 -23.524 1.00 60.78 99 LYS A O 1
ATOM 807 N N . LYS A 1 100 ? 43.645 -20.677 -21.905 1.00 55.75 100 LYS A N 1
ATOM 808 C CA . LYS A 1 100 ? 43.681 -19.587 -20.917 1.00 55.75 100 LYS A CA 1
ATOM 809 C C . LYS A 1 100 ? 44.626 -18.495 -21.438 1.00 55.75 100 LYS A C 1
ATOM 811 O O . LYS A 1 100 ? 45.776 -18.789 -21.751 1.00 55.75 100 LYS A O 1
ATOM 816 N N . VAL A 1 101 ? 44.135 -17.267 -21.574 1.00 45.16 101 VAL A N 1
ATOM 817 C CA . VAL A 1 101 ? 44.957 -16.082 -21.868 1.00 45.16 101 VAL A CA 1
ATOM 818 C C . VAL A 1 101 ? 45.354 -15.476 -20.523 1.00 45.16 101 VAL A C 1
ATOM 820 O O . VAL A 1 101 ? 44.473 -15.200 -19.715 1.00 45.16 101 VAL A O 1
ATOM 823 N N . GLY A 1 102 ? 46.661 -15.340 -20.273 1.00 47.66 102 GLY A N 1
ATOM 824 C CA . GLY A 1 102 ? 47.219 -14.806 -19.020 1.00 47.66 102 GLY A CA 1
ATOM 825 C C . GLY A 1 102 ? 48.226 -15.711 -18.296 1.00 47.66 102 GLY A C 1
ATOM 826 O O . GLY A 1 102 ? 48.364 -15.595 -17.086 1.00 47.66 102 GLY A O 1
ATOM 827 N N . GLY A 1 103 ? 48.880 -16.645 -18.995 1.00 33.66 103 GLY A N 1
ATOM 828 C CA . GLY A 1 103 ? 50.062 -17.333 -18.468 1.00 33.66 103 GLY A CA 1
ATOM 829 C C . GLY A 1 103 ? 51.320 -16.634 -18.969 1.00 33.66 103 GLY A C 1
ATOM 830 O O . GLY A 1 103 ? 51.558 -16.644 -20.177 1.00 33.66 103 GLY A O 1
ATOM 831 N N . ASP A 1 104 ? 52.056 -16.007 -18.054 1.00 46.78 104 ASP A N 1
ATOM 832 C CA . ASP A 1 104 ? 53.436 -15.573 -18.259 1.00 46.78 104 ASP A CA 1
ATOM 833 C C . ASP A 1 104 ? 54.305 -16.799 -18.552 1.00 46.78 104 ASP A C 1
ATOM 835 O O . ASP A 1 104 ? 54.347 -17.725 -17.744 1.00 46.78 104 ASP A O 1
ATOM 839 N N . ASP A 1 105 ? 54.993 -16.794 -19.692 1.00 40.88 105 ASP A N 1
ATOM 840 C CA . ASP A 1 105 ? 56.107 -17.701 -19.959 1.00 40.88 105 ASP A CA 1
ATOM 841 C C . ASP A 1 105 ? 57.325 -16.852 -20.341 1.00 40.88 105 ASP A C 1
ATOM 843 O O . ASP A 1 105 ? 57.473 -16.377 -21.470 1.00 40.88 105 ASP A O 1
ATOM 847 N N . ASP A 1 106 ? 58.137 -16.663 -19.308 1.00 36.66 106 ASP A N 1
ATOM 848 C CA . ASP A 1 106 ? 59.501 -16.157 -19.233 1.00 36.66 106 ASP A CA 1
ATOM 849 C C . ASP A 1 106 ? 60.471 -17.051 -20.039 1.00 36.66 106 ASP A C 1
ATOM 851 O O . ASP A 1 106 ? 60.565 -18.266 -19.857 1.00 36.66 106 ASP A O 1
ATOM 855 N N . ASP A 1 107 ? 61.111 -16.430 -21.025 1.00 37.91 107 ASP A N 1
ATOM 856 C CA . ASP A 1 107 ? 62.484 -16.585 -21.511 1.00 37.91 107 ASP A CA 1
ATOM 857 C C . ASP A 1 107 ? 63.253 -17.889 -21.189 1.00 37.91 107 ASP A C 1
ATOM 859 O O . ASP A 1 107 ? 64.003 -18.009 -20.224 1.00 37.91 107 ASP A O 1
ATOM 863 N N . GLY A 1 108 ? 63.194 -18.854 -22.116 1.00 31.50 108 GLY A N 1
ATOM 864 C CA . GLY A 1 108 ? 64.111 -19.999 -22.166 1.00 31.50 108 GLY A CA 1
ATOM 865 C C . GLY A 1 108 ? 65.225 -19.820 -23.203 1.00 31.50 108 GLY A C 1
ATOM 866 O O . GLY A 1 108 ? 65.065 -20.222 -24.361 1.00 31.50 108 GLY A O 1
ATOM 867 N N . GLU A 1 109 ? 66.365 -19.263 -22.787 1.00 35.50 109 GLU A N 1
ATOM 868 C CA . GLU A 1 109 ? 67.617 -19.238 -23.553 1.00 35.50 109 GLU A CA 1
ATOM 869 C C . GLU A 1 109 ? 68.072 -20.652 -23.959 1.00 35.50 109 GLU A C 1
ATOM 871 O O . GLU A 1 109 ? 68.153 -21.574 -23.144 1.00 35.50 109 GLU A O 1
ATOM 876 N N . LYS A 1 110 ? 68.443 -20.825 -25.234 1.00 35.53 110 LYS A N 1
ATOM 877 C CA . LYS A 1 110 ? 69.315 -21.923 -25.674 1.00 35.53 110 LYS A CA 1
ATOM 878 C C . LYS A 1 110 ? 70.386 -21.387 -26.607 1.00 35.53 110 LYS A C 1
ATOM 880 O O . LYS A 1 110 ? 70.125 -21.091 -27.775 1.00 35.53 110 LYS A O 1
ATOM 885 N N . GLU A 1 111 ? 71.594 -21.313 -26.061 1.00 39.38 111 GLU A N 1
ATOM 886 C CA . GLU A 1 111 ? 72.842 -21.116 -26.782 1.00 39.38 111 GLU A CA 1
ATOM 887 C C . GLU A 1 111 ? 72.952 -22.059 -27.986 1.00 39.38 111 GLU A C 1
ATOM 889 O O . GLU A 1 111 ? 72.723 -23.270 -27.887 1.00 39.38 111 GLU A O 1
ATOM 894 N N . LYS A 1 112 ? 73.361 -21.512 -29.135 1.00 35.19 112 LYS A N 1
ATOM 895 C CA . LYS A 1 112 ? 73.956 -22.302 -30.213 1.00 35.19 112 LYS A CA 1
ATOM 896 C C . LYS A 1 112 ? 75.224 -21.629 -30.714 1.00 35.19 112 LYS A C 1
ATOM 898 O O . LYS A 1 112 ? 75.228 -20.466 -31.109 1.00 35.19 112 LYS A O 1
ATOM 903 N N . LEU A 1 113 ? 76.275 -22.436 -30.664 1.00 33.41 113 LEU A N 1
ATOM 904 C CA . LEU A 1 113 ? 77.664 -22.169 -30.991 1.00 33.41 113 LEU A CA 1
ATOM 905 C C . LEU A 1 113 ? 77.829 -21.537 -32.380 1.00 33.41 113 LEU A C 1
ATOM 907 O O . LEU A 1 113 ? 77.219 -21.955 -33.364 1.00 33.41 113 LEU A O 1
ATOM 911 N N . ASN A 1 114 ? 78.689 -20.524 -32.425 1.00 31.50 114 ASN A N 1
ATOM 912 C CA . ASN A 1 114 ? 79.013 -19.716 -33.590 1.00 31.50 114 ASN A CA 1
ATOM 913 C C . ASN A 1 114 ? 80.146 -20.380 -34.391 1.00 31.50 114 ASN A C 1
ATOM 915 O O . ASN A 1 114 ? 81.309 -20.285 -34.004 1.00 31.50 114 ASN A O 1
ATOM 919 N N . ILE A 1 115 ? 79.821 -21.036 -35.508 1.00 37.88 115 ILE A N 1
ATOM 920 C CA . ILE A 1 115 ? 80.809 -21.462 -36.509 1.00 37.88 115 ILE A CA 1
ATOM 921 C C . ILE A 1 115 ? 80.718 -20.477 -37.676 1.00 37.88 115 ILE A C 1
ATOM 923 O O . ILE A 1 115 ? 79.737 -20.458 -38.419 1.00 37.88 115 ILE A O 1
ATOM 927 N N . LYS A 1 116 ? 81.731 -19.614 -37.804 1.00 37.69 116 LYS A N 1
ATOM 928 C CA . LYS A 1 116 ? 81.894 -18.704 -38.942 1.00 37.69 116 LYS A CA 1
ATOM 929 C C . LYS A 1 116 ? 82.483 -19.478 -40.122 1.00 37.69 116 LYS A C 1
ATOM 931 O O . LYS A 1 116 ? 83.694 -19.649 -40.190 1.00 37.69 116 LYS A O 1
ATOM 936 N N . GLU A 1 117 ? 81.643 -19.872 -41.073 1.00 39.00 117 GLU A N 1
ATOM 937 C CA . GLU A 1 117 ? 82.087 -20.122 -42.447 1.00 39.00 117 GLU A CA 1
ATOM 938 C C . GLU A 1 117 ? 81.955 -18.829 -43.253 1.00 39.00 117 GLU A C 1
ATOM 940 O O . GLU A 1 117 ? 80.864 -18.329 -43.533 1.00 39.00 117 GLU A O 1
ATOM 945 N N . THR A 1 118 ? 83.099 -18.253 -43.605 1.00 41.03 118 THR A N 1
ATOM 946 C CA . THR A 1 118 ? 83.202 -17.157 -44.564 1.00 41.03 118 THR A CA 1
ATOM 947 C C . THR A 1 118 ? 83.062 -17.716 -45.975 1.00 41.03 118 THR A C 1
ATOM 949 O O . THR A 1 118 ? 84.042 -18.173 -46.559 1.00 41.03 118 THR A O 1
ATOM 952 N N . VAL A 1 119 ? 81.857 -17.651 -46.544 1.00 41.72 119 VAL A N 1
ATOM 953 C CA . VAL A 1 119 ? 81.653 -17.842 -47.986 1.00 41.72 119 VAL A CA 1
ATOM 954 C C . VAL A 1 119 ? 81.382 -16.481 -48.613 1.00 41.72 119 VAL A C 1
ATOM 956 O O . VAL A 1 119 ? 80.319 -15.888 -48.435 1.00 41.72 119 VAL A O 1
ATOM 959 N N . GLN A 1 120 ? 82.374 -15.972 -49.341 1.00 48.78 120 GLN A N 1
ATOM 960 C CA . GLN A 1 120 ? 82.210 -14.840 -50.246 1.00 48.78 120 GLN A CA 1
ATOM 961 C C . GLN A 1 120 ? 81.253 -15.260 -51.371 1.00 48.78 120 GLN A C 1
ATOM 963 O O . GLN A 1 120 ? 81.638 -15.989 -52.281 1.00 48.78 120 GLN A O 1
ATOM 968 N N . GLN A 1 121 ? 79.994 -14.824 -51.303 1.00 43.62 121 GLN A N 1
ATOM 969 C CA . GLN A 1 121 ? 79.064 -14.904 -52.428 1.00 43.62 121 GLN A CA 1
ATOM 970 C C . GLN A 1 121 ? 79.037 -13.563 -53.157 1.00 43.62 121 GLN A C 1
ATOM 972 O O . GLN A 1 121 ? 78.712 -12.523 -52.586 1.00 43.62 121 GLN A O 1
ATOM 977 N N . SER A 1 122 ? 79.373 -13.610 -54.440 1.00 51.19 122 SER A N 1
ATOM 978 C CA . SER A 1 122 ? 79.216 -12.516 -55.386 1.00 51.19 122 SER A CA 1
ATOM 979 C C . SER A 1 122 ? 77.734 -12.150 -55.551 1.00 51.19 122 SER A C 1
ATOM 981 O O . SER A 1 122 ? 76.875 -12.996 -55.807 1.00 51.19 122 SER A O 1
ATOM 983 N N . GLU A 1 123 ? 77.415 -10.863 -55.394 1.00 49.78 123 GLU A N 1
ATOM 984 C CA . GLU A 1 123 ? 76.058 -10.336 -55.554 1.00 49.78 123 GLU A CA 1
ATOM 985 C C . GLU A 1 123 ? 75.637 -10.324 -57.033 1.00 49.78 123 GLU A C 1
ATOM 987 O O . GLU A 1 123 ? 75.799 -9.323 -57.728 1.00 49.78 123 GLU A O 1
ATOM 992 N N . SER A 1 124 ? 75.007 -11.396 -57.514 1.00 53.19 124 SER A N 1
ATOM 993 C CA . SER A 1 124 ? 74.123 -11.295 -58.681 1.00 53.19 124 SER A CA 1
ATOM 994 C C . SER A 1 124 ? 72.680 -11.120 -58.196 1.00 53.19 124 SER A C 1
ATOM 996 O O . SER A 1 124 ? 72.063 -12.004 -57.604 1.00 53.19 124 SER A O 1
ATOM 998 N N . LYS A 1 125 ? 72.132 -9.913 -58.374 1.00 58.19 125 LYS A N 1
ATOM 999 C CA . LYS A 1 125 ? 70.779 -9.541 -57.925 1.00 58.19 125 LYS A CA 1
ATOM 1000 C C . LYS A 1 125 ? 69.730 -10.031 -58.923 1.00 58.19 125 LYS A C 1
ATOM 1002 O O . LYS A 1 125 ? 69.048 -9.227 -59.551 1.00 58.19 125 LYS A O 1
ATOM 1007 N N . ALA A 1 126 ? 69.578 -11.346 -59.056 1.00 67.19 126 ALA A N 1
ATOM 1008 C CA . ALA A 1 126 ? 68.431 -11.912 -59.754 1.00 67.19 126 ALA A CA 1
ATOM 1009 C C . ALA A 1 126 ? 67.194 -11.802 -58.844 1.00 67.19 126 ALA A C 1
ATOM 1011 O O . ALA A 1 126 ? 67.110 -12.436 -57.791 1.00 67.19 126 ALA A O 1
ATOM 1012 N N . LYS A 1 127 ? 66.235 -10.952 -59.220 1.00 76.38 127 LYS A N 1
ATOM 1013 C CA . LYS A 1 127 ? 64.911 -10.885 -58.587 1.00 76.38 127 LYS A CA 1
ATOM 1014 C C . LYS A 1 127 ? 63.910 -11.620 -59.467 1.00 76.38 127 LYS A C 1
ATOM 1016 O O . LYS A 1 127 ? 63.970 -11.546 -60.688 1.00 76.38 127 LYS A O 1
ATOM 1021 N N . THR A 1 128 ? 62.979 -12.313 -58.835 1.00 77.00 128 THR A N 1
ATOM 1022 C CA . THR A 1 128 ? 61.798 -12.875 -59.495 1.00 77.00 128 THR A CA 1
ATOM 1023 C C . THR A 1 128 ? 60.880 -11.753 -59.992 1.00 77.00 128 THR A C 1
ATOM 1025 O O . THR A 1 128 ? 60.944 -10.629 -59.489 1.00 77.00 128 THR A O 1
ATOM 1028 N N . LEU A 1 129 ? 59.972 -12.057 -60.928 1.00 74.44 129 LEU A N 1
ATOM 1029 C CA . LEU A 1 129 ? 58.959 -11.104 -61.416 1.00 74.44 129 LEU A CA 1
ATOM 1030 C C . LEU A 1 129 ? 58.129 -10.459 -60.287 1.00 74.44 129 LEU A C 1
ATOM 1032 O O . LEU A 1 129 ? 57.669 -9.333 -60.427 1.00 74.44 129 LEU A O 1
ATOM 1036 N N . GLY A 1 130 ? 57.969 -11.145 -59.150 1.00 71.25 130 GLY A N 1
ATOM 1037 C CA . GLY A 1 130 ? 57.289 -10.625 -57.958 1.00 71.25 130 GLY A CA 1
ATOM 1038 C C . GLY A 1 130 ? 58.166 -9.761 -57.042 1.00 71.25 130 GLY A C 1
ATOM 1039 O O . GLY A 1 130 ? 57.776 -9.499 -55.907 1.00 71.25 130 GLY A O 1
ATOM 1040 N N . GLY A 1 131 ? 59.372 -9.384 -57.476 1.00 74.25 131 GLY A N 1
ATOM 1041 C CA . GLY A 1 131 ? 60.311 -8.544 -56.728 1.00 74.25 131 GLY A CA 1
ATOM 1042 C C . GLY A 1 131 ? 61.075 -9.250 -55.602 1.00 74.25 131 GLY A C 1
ATOM 1043 O O . GLY A 1 131 ? 61.917 -8.609 -54.973 1.00 74.25 131 GLY A O 1
ATOM 1044 N N . LYS A 1 132 ? 60.815 -10.545 -55.369 1.00 81.31 132 LYS A N 1
ATOM 1045 C CA . LYS A 1 132 ? 61.493 -11.379 -54.361 1.00 81.31 132 LYS A CA 1
ATOM 1046 C C . LYS A 1 132 ? 62.851 -11.863 -54.874 1.00 81.31 132 LYS A C 1
ATOM 1048 O O . LYS A 1 132 ? 62.962 -12.152 -56.068 1.00 81.31 132 LYS A O 1
ATOM 1053 N N . LYS A 1 133 ? 63.853 -12.006 -54.011 1.00 80.69 133 LYS A N 1
ATOM 1054 C CA . LYS A 1 133 ? 65.186 -12.531 -54.331 1.00 80.69 133 LYS A CA 1
ATOM 1055 C C . LYS A 1 133 ? 65.070 -13.968 -54.857 1.00 80.69 133 LYS A C 1
ATOM 1057 O O . LYS A 1 133 ? 64.411 -14.806 -54.248 1.00 80.69 133 LYS A O 1
ATOM 1062 N N . ALA A 1 134 ? 65.654 -14.242 -56.023 1.00 76.94 134 ALA A N 1
ATOM 1063 C CA . ALA A 1 134 ? 65.648 -15.572 -56.628 1.00 76.94 134 ALA A CA 1
ATOM 1064 C C . ALA A 1 134 ? 66.842 -16.400 -56.111 1.00 76.94 134 ALA A C 1
ATOM 1066 O O . ALA A 1 134 ? 67.953 -15.879 -56.030 1.00 76.94 134 ALA A O 1
ATOM 1067 N N . GLY A 1 135 ? 66.619 -17.677 -55.769 1.00 79.06 135 GLY A N 1
ATOM 1068 C CA . GLY A 1 135 ? 67.650 -18.616 -55.288 1.00 79.06 135 GLY A CA 1
ATOM 1069 C C . GLY A 1 135 ? 67.343 -19.256 -53.922 1.00 79.06 135 GLY A C 1
ATOM 1070 O O . GLY A 1 135 ? 66.353 -18.908 -53.275 1.00 79.06 135 GLY A O 1
ATOM 1071 N N . LEU A 1 136 ? 68.188 -20.202 -53.476 1.00 79.25 136 LEU A N 1
ATOM 1072 C CA . LEU A 1 136 ? 68.071 -20.849 -52.159 1.00 79.25 136 LEU A CA 1
ATOM 1073 C C . LEU A 1 136 ? 68.318 -19.814 -51.050 1.00 79.25 136 LEU A C 1
ATOM 1075 O O . LEU A 1 136 ? 69.443 -19.365 -50.850 1.00 79.25 136 LEU A O 1
ATOM 1079 N N . SER A 1 137 ? 67.259 -19.432 -50.337 1.00 79.44 137 SER A N 1
ATOM 1080 C CA . SER A 1 137 ? 67.303 -18.446 -49.250 1.00 79.44 137 SER A CA 1
ATOM 1081 C C . SER A 1 137 ? 66.851 -19.082 -47.934 1.00 79.44 137 SER A C 1
ATOM 1083 O O . SER A 1 137 ? 65.987 -19.958 -47.930 1.00 79.44 137 SER A O 1
ATOM 1085 N N . ASN A 1 138 ? 67.406 -18.636 -46.805 1.00 87.12 138 ASN A N 1
ATOM 1086 C CA . ASN A 1 138 ? 67.000 -19.119 -45.485 1.00 87.12 138 ASN A CA 1
ATOM 1087 C C . ASN A 1 138 ? 65.597 -18.588 -45.113 1.00 87.12 138 ASN A C 1
ATOM 1089 O O . ASN A 1 138 ? 65.214 -17.478 -45.487 1.00 87.12 138 ASN A O 1
ATOM 1093 N N . ALA A 1 139 ? 64.825 -19.342 -44.326 1.00 82.94 139 ALA A N 1
ATOM 1094 C CA . ALA A 1 139 ? 63.453 -18.988 -43.948 1.00 82.94 139 ALA A CA 1
ATOM 1095 C C . ALA A 1 139 ? 63.354 -17.643 -43.198 1.00 82.94 139 ALA A C 1
ATOM 1097 O O . ALA A 1 139 ? 62.377 -16.908 -43.362 1.00 82.94 139 ALA A O 1
ATOM 1098 N N . LYS A 1 140 ? 64.372 -17.299 -42.393 1.00 85.88 140 LYS A N 1
ATOM 1099 C CA . LYS A 1 140 ? 64.456 -15.999 -41.702 1.00 85.88 140 LYS A CA 1
ATOM 1100 C C . LYS A 1 140 ? 64.606 -14.835 -42.687 1.00 85.88 140 LYS A C 1
ATOM 1102 O O . LYS A 1 140 ? 63.978 -13.795 -42.490 1.00 85.88 140 LYS A O 1
ATOM 1107 N N . ASP A 1 141 ? 65.374 -15.028 -43.753 1.00 85.06 141 ASP A N 1
ATOM 1108 C CA . ASP A 1 141 ? 65.626 -13.993 -44.757 1.00 85.06 141 ASP A CA 1
ATOM 1109 C C . ASP A 1 141 ? 64.395 -13.772 -45.641 1.00 85.06 141 ASP A C 1
ATOM 1111 O O . ASP A 1 141 ? 64.027 -12.628 -45.900 1.00 85.06 141 ASP A O 1
ATOM 1115 N N . ILE A 1 142 ? 63.672 -14.846 -45.981 1.00 83.56 142 ILE A N 1
ATOM 1116 C CA . ILE A 1 142 ? 62.396 -14.773 -46.712 1.00 83.56 142 ILE A CA 1
ATOM 1117 C C . ILE A 1 142 ? 61.344 -13.988 -45.913 1.00 83.56 142 ILE A C 1
ATOM 1119 O O . ILE A 1 142 ? 60.626 -13.165 -46.478 1.00 83.56 142 ILE A O 1
ATOM 1123 N N . ARG A 1 143 ? 61.244 -14.202 -44.591 1.00 88.19 143 ARG A N 1
ATOM 1124 C CA . ARG A 1 143 ? 60.299 -13.457 -43.736 1.00 88.19 143 ARG A CA 1
ATOM 1125 C C . ARG A 1 143 ? 60.619 -11.965 -43.695 1.00 88.19 143 ARG A C 1
ATOM 1127 O O . ARG A 1 143 ? 59.722 -11.159 -43.929 1.00 88.19 143 ARG A O 1
ATOM 1134 N N . LYS A 1 144 ? 61.888 -11.609 -43.460 1.00 88.06 144 LYS A N 1
ATOM 1135 C CA . LYS A 1 144 ? 62.339 -10.207 -43.468 1.00 88.06 144 LYS A CA 1
ATOM 1136 C C . LYS A 1 144 ? 62.082 -9.547 -44.820 1.00 88.06 144 LYS A C 1
ATOM 1138 O O . LYS A 1 144 ? 61.646 -8.402 -44.874 1.00 88.06 144 LYS A O 1
ATOM 1143 N N . GLU A 1 145 ? 62.313 -10.267 -45.911 1.00 85.44 145 GLU A N 1
ATOM 1144 C CA . GLU A 1 145 ? 62.056 -9.762 -47.255 1.00 85.44 145 GLU A CA 1
ATOM 1145 C C . GLU A 1 145 ? 60.559 -9.535 -47.513 1.00 85.44 145 GLU A C 1
ATOM 1147 O O . GLU A 1 145 ? 60.174 -8.469 -47.992 1.00 85.44 145 GLU A O 1
ATOM 1152 N N . LEU A 1 146 ? 59.693 -10.488 -47.153 1.00 88.75 146 LEU A N 1
ATOM 1153 C CA . LEU A 1 146 ? 58.241 -10.337 -47.293 1.00 88.75 146 LEU A CA 1
ATOM 1154 C C . LEU A 1 146 ? 57.701 -9.174 -46.460 1.00 88.75 146 LEU A C 1
ATOM 1156 O O . LEU A 1 146 ? 56.827 -8.444 -46.922 1.00 88.75 146 LEU A O 1
ATOM 1160 N N . GLU A 1 147 ? 58.235 -8.972 -45.260 1.00 89.69 147 GLU A N 1
ATOM 1161 C CA . GLU A 1 147 ? 57.869 -7.855 -44.395 1.00 89.69 147 GLU A CA 1
ATOM 1162 C C . GLU A 1 147 ? 58.326 -6.512 -44.979 1.00 89.69 147 GLU A C 1
ATOM 1164 O O . GLU A 1 147 ? 57.567 -5.542 -44.986 1.00 89.69 147 GLU A O 1
ATOM 1169 N N . GLN A 1 148 ? 59.519 -6.464 -45.580 1.00 87.56 148 GLN A N 1
ATOM 1170 C CA . GLN A 1 148 ? 59.989 -5.292 -46.319 1.00 87.56 148 GLN A CA 1
ATOM 1171 C C . GLN A 1 148 ? 59.138 -5.008 -47.560 1.00 87.56 148 GLN A C 1
ATOM 1173 O O . GLN A 1 148 ? 58.826 -3.847 -47.819 1.00 87.56 148 GLN A O 1
ATOM 1178 N N . ILE A 1 149 ? 58.740 -6.034 -48.317 1.00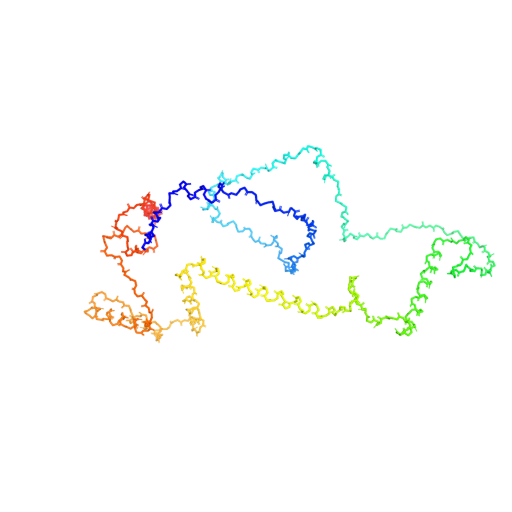 86.62 149 ILE A N 1
ATOM 1179 C CA . ILE A 1 149 ? 57.848 -5.886 -49.476 1.00 86.62 149 ILE A CA 1
ATOM 1180 C C . ILE A 1 149 ? 56.470 -5.404 -49.016 1.00 86.62 149 ILE A C 1
ATOM 1182 O O . ILE A 1 149 ? 55.951 -4.444 -49.577 1.00 86.62 149 ILE A O 1
ATOM 1186 N N . LYS A 1 150 ? 55.905 -5.987 -47.951 1.00 89.25 150 LYS A N 1
ATOM 1187 C CA . LYS A 1 150 ? 54.629 -5.554 -47.368 1.00 89.25 150 LYS A CA 1
ATOM 1188 C C . LYS A 1 150 ? 54.697 -4.101 -46.903 1.00 89.25 150 LYS A C 1
ATOM 1190 O O . LYS A 1 150 ? 53.817 -3.326 -47.253 1.00 89.25 150 LYS A O 1
ATOM 1195 N N . ARG A 1 151 ? 55.760 -3.704 -46.195 1.00 90.25 151 ARG A N 1
ATOM 1196 C CA . ARG A 1 151 ? 55.964 -2.322 -45.733 1.00 90.25 151 ARG A CA 1
ATOM 1197 C C . ARG A 1 151 ? 56.143 -1.347 -46.894 1.00 90.25 151 ARG A C 1
ATOM 1199 O O . ARG A 1 151 ? 55.624 -0.241 -46.832 1.00 90.25 151 ARG A O 1
ATOM 1206 N N . LYS A 1 152 ? 56.862 -1.734 -47.953 1.00 87.44 152 LYS A N 1
ATOM 1207 C CA . LYS A 1 152 ? 57.009 -0.916 -49.170 1.00 87.44 152 LYS A CA 1
ATOM 1208 C C . LYS A 1 152 ? 55.683 -0.764 -49.908 1.00 87.44 152 LYS A C 1
ATOM 1210 O O . LYS A 1 152 ? 55.335 0.353 -50.264 1.00 87.44 152 LYS A O 1
ATOM 1215 N N . ASN A 1 153 ? 54.935 -1.851 -50.076 1.00 86.94 153 ASN A N 1
ATOM 1216 C CA . ASN A 1 153 ? 53.618 -1.828 -50.709 1.00 86.94 153 ASN A CA 1
ATOM 1217 C C . ASN A 1 153 ? 52.622 -1.009 -49.884 1.00 86.94 153 ASN A C 1
ATOM 1219 O O . ASN A 1 153 ? 51.894 -0.203 -50.442 1.00 86.94 153 ASN A O 1
ATOM 1223 N N . GLN A 1 154 ? 52.631 -1.154 -48.560 1.00 87.56 154 GLN A N 1
ATOM 1224 C CA . GLN A 1 154 ? 51.788 -0.370 -47.665 1.00 87.56 154 GLN A CA 1
ATOM 1225 C C . GLN A 1 154 ? 52.136 1.120 -47.729 1.00 87.56 154 GLN A C 1
ATOM 1227 O O . GLN A 1 154 ? 51.239 1.925 -47.933 1.00 87.56 154 GLN A O 1
ATOM 1232 N N . LYS A 1 155 ? 53.424 1.487 -47.682 1.00 88.12 155 LYS A N 1
ATOM 1233 C CA . LYS A 1 155 ? 53.866 2.876 -47.892 1.00 88.12 155 LYS A CA 1
ATOM 1234 C C . LYS A 1 155 ? 53.477 3.411 -49.269 1.00 88.12 155 LYS A C 1
ATOM 1236 O O . LYS A 1 155 ? 53.109 4.571 -49.387 1.00 88.12 155 LYS A O 1
ATOM 1241 N N . ALA A 1 156 ? 53.553 2.583 -50.310 1.00 85.44 156 ALA A N 1
ATOM 1242 C CA . ALA A 1 156 ? 53.108 2.965 -51.645 1.00 85.44 156 ALA A CA 1
ATOM 1243 C C . ALA A 1 156 ? 51.593 3.226 -51.670 1.00 85.44 156 ALA A C 1
ATOM 1245 O O . ALA A 1 156 ? 51.173 4.231 -52.220 1.00 85.44 156 ALA A O 1
ATOM 1246 N N . ILE A 1 157 ? 50.782 2.389 -51.017 1.00 82.75 157 ILE A N 1
ATOM 1247 C CA . ILE A 1 157 ? 49.325 2.577 -50.886 1.00 82.75 157 ILE A CA 1
ATOM 1248 C C . ILE A 1 157 ? 48.987 3.799 -50.011 1.00 82.75 157 ILE A C 1
ATOM 1250 O O . ILE A 1 157 ? 48.022 4.517 -50.279 1.00 82.75 157 ILE A O 1
ATOM 1254 N N . GLU A 1 158 ? 49.771 4.054 -48.966 1.00 84.69 158 GLU A N 1
ATOM 1255 C CA . GLU A 1 158 ? 49.637 5.223 -48.093 1.00 84.69 158 GLU A CA 1
ATOM 1256 C C . GLU A 1 158 ? 49.956 6.521 -48.844 1.00 84.69 158 GLU A C 1
ATOM 1258 O O . GLU A 1 158 ? 49.181 7.464 -48.728 1.00 84.69 158 GLU A O 1
ATOM 1263 N N . ASN A 1 159 ? 51.003 6.526 -49.677 1.00 84.44 159 ASN A N 1
ATOM 1264 C CA . ASN A 1 159 ? 51.433 7.674 -50.484 1.00 84.44 159 ASN A CA 1
ATOM 1265 C C . ASN A 1 159 ? 50.584 7.921 -51.747 1.00 84.44 159 ASN A C 1
ATOM 1267 O O . ASN A 1 159 ? 50.756 8.950 -52.399 1.00 84.44 159 ASN A O 1
ATOM 1271 N N . MET A 1 160 ? 49.707 6.991 -52.134 1.00 81.44 160 MET A N 1
ATOM 1272 C CA . MET A 1 160 ? 48.775 7.189 -53.249 1.00 81.44 160 MET A CA 1
ATOM 1273 C C . MET A 1 160 ? 47.669 8.170 -52.841 1.00 81.44 160 MET A C 1
ATOM 1275 O O . MET A 1 160 ? 47.164 8.095 -51.719 1.00 81.44 160 MET A O 1
ATOM 1279 N N . SER A 1 161 ? 47.280 9.065 -53.758 1.00 80.00 161 SER A N 1
ATOM 1280 C CA . SER A 1 161 ? 46.214 10.045 -53.516 1.00 80.00 161 SER A CA 1
ATOM 1281 C C . SER A 1 161 ? 44.891 9.355 -53.178 1.00 80.00 161 SER A C 1
ATOM 1283 O O . SER A 1 161 ? 44.613 8.257 -53.665 1.00 80.00 161 SER A O 1
ATOM 1285 N N . ASP A 1 162 ? 44.054 9.999 -52.366 1.00 75.56 162 ASP A N 1
ATOM 1286 C CA . ASP A 1 162 ? 42.773 9.431 -51.922 1.00 75.56 162 ASP A CA 1
ATOM 1287 C C . ASP A 1 162 ? 41.832 9.067 -53.083 1.00 75.56 162 ASP A C 1
ATOM 1289 O O . ASP A 1 162 ? 41.047 8.127 -52.961 1.00 75.56 162 ASP A O 1
ATOM 1293 N N . GLU A 1 163 ? 41.965 9.742 -54.229 1.00 75.75 163 GLU A N 1
ATOM 1294 C CA . GLU A 1 163 ? 41.220 9.462 -55.461 1.00 75.75 163 GLU A CA 1
ATOM 1295 C C . GLU A 1 163 ? 41.675 8.162 -56.151 1.00 75.75 163 GLU A C 1
ATOM 1297 O O . GLU A 1 163 ? 40.841 7.368 -56.580 1.00 75.75 163 GLU A O 1
ATOM 1302 N N . MET A 1 164 ? 42.984 7.885 -56.192 1.00 74.50 164 MET A N 1
ATOM 1303 C CA . MET A 1 164 ? 43.531 6.625 -56.723 1.00 74.50 164 MET A CA 1
ATOM 1304 C C . MET A 1 164 ? 43.431 5.466 -55.724 1.00 74.50 164 MET A C 1
ATOM 1306 O O . MET A 1 164 ? 43.293 4.309 -56.114 1.00 74.50 164 MET A O 1
ATOM 1310 N N . SER A 1 165 ? 43.543 5.766 -54.430 1.00 78.44 165 SER A N 1
ATOM 1311 C CA . SER A 1 165 ? 43.516 4.781 -53.347 1.00 78.44 165 SER A CA 1
ATOM 1312 C C . SER A 1 165 ? 42.084 4.357 -52.989 1.00 78.44 165 SER A C 1
ATOM 1314 O O . SER A 1 165 ? 41.876 3.279 -52.436 1.00 78.44 165 SER A O 1
ATOM 1316 N N . GLY A 1 166 ? 41.084 5.195 -53.295 1.00 74.81 166 GLY A N 1
ATOM 1317 C CA . GLY A 1 166 ? 39.673 4.927 -53.011 1.00 74.81 166 GLY A CA 1
ATOM 1318 C C . GLY A 1 166 ? 39.329 4.889 -51.517 1.00 74.81 166 GLY A C 1
ATOM 1319 O O . GLY A 1 166 ? 38.230 4.464 -51.164 1.00 74.81 166 GLY A O 1
ATOM 1320 N N . LYS A 1 167 ? 40.241 5.337 -50.639 1.00 73.19 167 LYS A N 1
ATOM 1321 C CA . LYS A 1 167 ? 40.135 5.250 -49.167 1.00 73.19 167 LYS A CA 1
ATOM 1322 C C . LYS A 1 167 ? 38.836 5.845 -48.612 1.00 73.19 167 LYS A C 1
ATOM 1324 O O . LYS A 1 167 ? 38.311 5.327 -47.635 1.00 73.19 167 LYS A O 1
ATOM 1329 N N . ASN A 1 168 ? 38.300 6.875 -49.272 1.00 71.50 168 ASN A N 1
ATOM 1330 C CA . ASN A 1 168 ? 37.085 7.592 -48.867 1.00 71.50 168 ASN A CA 1
ATOM 1331 C C . ASN A 1 168 ? 35.933 7.458 -49.883 1.00 71.50 168 ASN A C 1
ATOM 1333 O O . ASN A 1 168 ? 34.999 8.263 -49.884 1.00 71.50 168 ASN A O 1
ATOM 1337 N N . ALA A 1 169 ? 35.982 6.468 -50.779 1.00 76.88 169 ALA A N 1
ATOM 1338 C CA . ALA A 1 169 ? 34.900 6.238 -51.729 1.00 76.88 169 ALA A CA 1
ATOM 1339 C C . ALA A 1 169 ? 33.646 5.731 -50.991 1.00 76.88 169 ALA A C 1
ATOM 1341 O O . ALA A 1 169 ? 33.662 4.663 -50.377 1.00 76.88 169 ALA A O 1
ATOM 1342 N N . LYS A 1 170 ? 32.541 6.488 -51.051 1.00 72.19 170 LYS A N 1
ATOM 1343 C CA . LYS A 1 170 ? 31.266 6.090 -50.431 1.00 72.19 170 LYS A CA 1
ATOM 1344 C C . LYS A 1 170 ? 30.777 4.771 -51.035 1.00 72.19 170 LYS A C 1
ATOM 1346 O O . LYS A 1 170 ? 30.562 4.666 -52.244 1.00 72.19 170 LYS A O 1
ATOM 1351 N N . THR A 1 171 ? 30.576 3.763 -50.193 1.00 73.75 171 THR A N 1
ATOM 1352 C CA . THR A 1 171 ? 30.062 2.456 -50.603 1.00 73.75 171 THR A CA 1
ATOM 1353 C C . THR A 1 171 ? 28.574 2.553 -50.928 1.00 73.75 171 THR A C 1
ATOM 1355 O O . THR A 1 171 ? 27.726 2.756 -50.064 1.00 73.75 171 THR A O 1
ATOM 1358 N N . VAL A 1 172 ? 28.242 2.416 -52.214 1.00 76.88 172 VAL A N 1
ATOM 1359 C CA . VAL A 1 172 ? 26.856 2.458 -52.695 1.00 76.88 172 VAL A CA 1
ATOM 1360 C C . VAL A 1 172 ? 26.240 1.067 -52.578 1.00 76.88 172 VAL A C 1
ATOM 1362 O O . VAL A 1 172 ? 26.489 0.192 -53.414 1.00 76.88 172 VAL A O 1
ATOM 1365 N N . PHE A 1 173 ? 25.411 0.861 -51.559 1.00 74.62 173 PHE A N 1
ATOM 1366 C CA . PHE A 1 173 ? 24.640 -0.370 -51.414 1.00 74.62 173 PHE A CA 1
ATOM 1367 C C . PHE A 1 173 ? 23.485 -0.369 -52.418 1.00 74.62 173 PHE A C 1
ATOM 1369 O O . PHE A 1 173 ? 22.698 0.571 -52.478 1.00 74.62 173 PHE A O 1
ATOM 1376 N N . ARG A 1 174 ? 23.389 -1.415 -53.243 1.00 80.25 174 ARG A N 1
ATOM 1377 C CA . ARG A 1 174 ? 22.293 -1.598 -54.205 1.00 80.25 174 ARG A CA 1
ATOM 1378 C C . ARG A 1 174 ? 21.498 -2.841 -53.862 1.00 80.25 174 ARG A C 1
ATOM 1380 O O . ARG A 1 174 ? 22.060 -3.859 -53.458 1.00 80.25 174 ARG A O 1
ATOM 1387 N N . ASP A 1 175 ? 20.189 -2.765 -54.043 1.00 74.75 175 ASP A N 1
ATOM 1388 C CA . ASP A 1 175 ? 19.322 -3.921 -53.901 1.00 74.75 175 ASP A CA 1
ATOM 1389 C C . ASP A 1 175 ? 19.670 -4.978 -54.956 1.00 74.75 175 ASP A C 1
ATOM 1391 O O . ASP A 1 175 ? 19.635 -4.709 -56.156 1.00 74.75 175 ASP A O 1
ATOM 1395 N N . ARG A 1 176 ? 19.992 -6.200 -54.514 1.00 77.00 176 ARG A N 1
ATOM 1396 C CA . ARG A 1 176 ? 20.330 -7.327 -55.396 1.00 77.00 176 ARG A CA 1
ATOM 1397 C C . ARG A 1 176 ? 19.194 -7.670 -56.367 1.00 77.00 176 ARG A C 1
ATOM 1399 O O . ARG A 1 176 ? 19.469 -8.224 -57.425 1.00 77.00 176 ARG A O 1
ATOM 1406 N N . SER A 1 177 ? 17.949 -7.367 -55.999 1.00 74.12 177 SER A N 1
ATOM 1407 C CA . SER A 1 177 ? 16.752 -7.730 -56.763 1.00 74.12 177 SER A CA 1
ATOM 1408 C C . SER A 1 177 ? 16.235 -6.613 -57.674 1.00 74.12 177 SER A C 1
ATOM 1410 O O . SER A 1 177 ? 15.789 -6.891 -58.782 1.00 74.12 177 SER A O 1
ATOM 1412 N N . THR A 1 178 ? 16.315 -5.353 -57.237 1.00 75.62 178 THR A N 1
ATOM 1413 C CA . THR A 1 178 ? 15.731 -4.201 -57.952 1.00 75.62 178 THR A CA 1
ATOM 1414 C C . THR A 1 178 ? 16.772 -3.220 -58.492 1.00 75.62 178 THR A C 1
ATOM 1416 O O . THR A 1 178 ? 16.420 -2.297 -59.223 1.00 75.62 178 THR A O 1
ATOM 1419 N N . GLY A 1 179 ? 18.050 -3.382 -58.130 1.00 74.94 179 GLY A N 1
ATOM 1420 C CA . GLY A 1 179 ? 19.158 -2.528 -58.571 1.00 74.94 179 GLY A CA 1
ATOM 1421 C C . GLY A 1 179 ? 19.137 -1.096 -58.023 1.00 74.94 179 GLY A C 1
ATOM 1422 O O . GLY A 1 179 ? 20.059 -0.329 -58.304 1.00 74.94 179 GLY A O 1
ATOM 1423 N N . ARG A 1 180 ? 18.118 -0.721 -57.235 1.00 81.69 180 ARG A N 1
ATOM 1424 C CA . ARG A 1 180 ? 17.985 0.616 -56.641 1.00 81.69 180 ARG A CA 1
ATOM 1425 C C . ARG A 1 180 ? 19.050 0.844 -55.570 1.00 81.69 180 ARG A C 1
ATOM 1427 O O . ARG A 1 180 ? 19.413 -0.080 -54.842 1.00 81.69 180 ARG A O 1
ATOM 1434 N N . ILE A 1 181 ? 19.551 2.076 -55.498 1.00 77.19 181 ILE A N 1
ATOM 1435 C CA . ILE A 1 181 ? 20.503 2.517 -54.472 1.00 77.19 181 ILE A CA 1
ATOM 1436 C C . ILE A 1 181 ? 19.753 2.592 -53.137 1.00 77.19 181 ILE A C 1
ATOM 1438 O O . ILE A 1 181 ? 18.713 3.241 -53.063 1.00 77.19 181 ILE A O 1
ATOM 1442 N N . ARG A 1 182 ? 20.248 1.884 -52.119 1.00 73.19 182 ARG A N 1
ATOM 1443 C CA . ARG A 1 182 ? 19.715 1.907 -50.755 1.00 73.19 182 ARG A CA 1
ATOM 1444 C C . ARG A 1 182 ? 20.455 2.951 -49.935 1.00 73.19 182 ARG A C 1
ATOM 1446 O O . ARG A 1 182 ? 21.678 2.890 -49.806 1.00 73.19 182 ARG A O 1
ATOM 1453 N N . ASP A 1 183 ? 19.694 3.854 -49.337 1.00 77.75 183 ASP A N 1
ATOM 1454 C CA . ASP A 1 183 ? 20.198 4.811 -48.361 1.00 77.75 183 ASP A CA 1
ATOM 1455 C C . ASP A 1 183 ? 20.246 4.127 -46.984 1.00 77.75 183 ASP A C 1
ATOM 1457 O O . ASP A 1 183 ? 19.255 4.107 -46.256 1.00 77.75 183 ASP A O 1
ATOM 1461 N N . MET A 1 184 ? 21.396 3.540 -46.629 1.00 71.44 184 MET A N 1
ATOM 1462 C CA . MET A 1 184 ? 21.565 2.775 -45.380 1.00 71.44 184 MET A CA 1
ATOM 1463 C C . MET A 1 184 ? 21.248 3.601 -44.125 1.00 71.44 184 MET A C 1
ATOM 1465 O O . MET A 1 184 ? 20.645 3.080 -43.195 1.00 71.44 184 MET A O 1
ATOM 1469 N N . GLU A 1 185 ? 21.611 4.886 -44.107 1.00 79.56 185 GLU A N 1
ATOM 1470 C CA . GLU A 1 185 ? 21.321 5.793 -42.985 1.00 79.56 185 GLU A CA 1
ATOM 1471 C C . GLU A 1 185 ? 19.816 6.016 -42.801 1.00 79.56 185 GLU A C 1
ATOM 1473 O O . GLU A 1 185 ? 19.324 5.987 -41.676 1.00 79.56 185 GLU A O 1
ATOM 1478 N N . LYS A 1 186 ? 19.064 6.170 -43.898 1.00 81.25 186 LYS A N 1
ATOM 1479 C CA . LYS A 1 186 ? 17.606 6.333 -43.836 1.00 81.25 186 LYS A CA 1
ATOM 1480 C C . LYS A 1 186 ? 16.922 5.036 -43.414 1.00 81.25 186 LYS A C 1
ATOM 1482 O O . LYS A 1 186 ? 16.061 5.071 -42.549 1.00 81.25 186 LYS A O 1
ATOM 1487 N N . GLU A 1 187 ? 17.354 3.888 -43.941 1.00 81.94 187 GLU A N 1
ATOM 1488 C CA . GLU A 1 187 ? 16.814 2.586 -43.521 1.00 81.94 187 GLU A CA 1
ATOM 1489 C C . GLU A 1 187 ? 17.098 2.270 -42.045 1.00 81.94 187 GLU A C 1
ATOM 1491 O O . GLU A 1 187 ? 16.281 1.621 -41.395 1.00 81.94 187 GLU A O 1
ATOM 1496 N N . MET A 1 188 ? 18.251 2.684 -41.513 1.00 80.81 188 MET A N 1
ATOM 1497 C CA . MET A 1 188 ? 18.570 2.541 -40.090 1.00 80.81 188 MET A CA 1
ATOM 1498 C C . MET A 1 188 ? 17.718 3.480 -39.237 1.00 80.81 188 MET A C 1
ATOM 1500 O O . MET A 1 188 ? 17.101 3.012 -38.287 1.00 80.81 188 MET A O 1
ATOM 1504 N N . ALA A 1 189 ? 17.591 4.752 -39.627 1.00 86.00 189 ALA A N 1
ATOM 1505 C CA . ALA A 1 189 ? 16.756 5.718 -38.917 1.00 86.00 189 ALA A CA 1
ATOM 1506 C C . ALA A 1 189 ? 15.267 5.319 -38.917 1.00 86.00 189 ALA A C 1
ATOM 1508 O O . ALA A 1 189 ? 14.577 5.475 -37.912 1.00 86.00 189 ALA A O 1
ATOM 1509 N N . ASP A 1 190 ? 14.759 4.770 -40.023 1.00 85.38 190 ASP A N 1
ATOM 1510 C CA . ASP A 1 190 ? 13.378 4.284 -40.113 1.00 85.38 190 ASP A CA 1
ATOM 1511 C C . ASP A 1 190 ? 13.163 3.021 -39.262 1.00 85.38 190 ASP A C 1
ATOM 1513 O O . ASP A 1 190 ? 12.128 2.889 -38.609 1.00 85.38 190 ASP A O 1
ATOM 1517 N N . LYS A 1 191 ? 14.154 2.117 -39.195 1.00 85.62 191 LYS A N 1
ATOM 1518 C CA . LYS A 1 191 ? 14.122 0.958 -38.285 1.00 85.62 191 LYS A CA 1
ATOM 1519 C C . LYS A 1 191 ? 14.186 1.376 -36.821 1.00 85.62 191 LYS A C 1
ATOM 1521 O O . LYS A 1 191 ? 13.475 0.792 -36.012 1.00 85.62 191 LYS A O 1
ATOM 1526 N N . GLU A 1 192 ? 15.015 2.355 -36.472 1.00 87.31 192 GLU A N 1
ATOM 1527 C CA . GLU A 1 192 ? 15.110 2.891 -35.110 1.00 87.31 192 GLU A CA 1
ATOM 1528 C C . GLU A 1 192 ? 13.772 3.491 -34.671 1.00 87.31 192 GLU A C 1
ATOM 1530 O O . GLU A 1 192 ? 13.247 3.091 -33.634 1.00 87.31 192 GLU A O 1
ATOM 1535 N N . LYS A 1 193 ? 13.140 4.314 -35.517 1.00 90.25 193 LYS A N 1
ATOM 1536 C CA . LYS A 1 193 ? 11.786 4.838 -35.270 1.00 90.25 193 LYS A CA 1
ATOM 1537 C C . LYS A 1 193 ? 10.739 3.732 -35.125 1.00 90.25 193 LYS A C 1
ATOM 1539 O O . LYS A 1 193 ? 9.891 3.803 -34.241 1.00 90.25 193 LYS A O 1
ATOM 1544 N N . GLU A 1 194 ? 10.787 2.695 -35.965 1.00 91.00 194 GLU A N 1
ATOM 1545 C CA . GLU A 1 194 ? 9.860 1.557 -35.869 1.00 91.00 194 GLU A CA 1
ATOM 1546 C C . GLU A 1 194 ? 10.056 0.775 -34.557 1.00 91.00 194 GLU A C 1
ATOM 1548 O O . GLU A 1 194 ? 9.090 0.301 -33.954 1.00 91.00 194 GLU A O 1
ATOM 1553 N N . MET A 1 195 ? 11.302 0.628 -34.099 1.00 89.25 195 MET A N 1
ATOM 1554 C CA . MET A 1 195 ? 11.623 -0.010 -32.821 1.00 89.25 195 MET A CA 1
ATOM 1555 C C . MET A 1 195 ? 11.167 0.848 -31.638 1.00 89.25 195 MET A C 1
ATOM 1557 O O . MET A 1 195 ? 10.560 0.307 -30.717 1.00 89.25 195 MET A O 1
ATOM 1561 N N . GLU A 1 196 ? 11.381 2.162 -31.681 1.00 90.81 196 GLU A N 1
ATOM 1562 C CA . GLU A 1 196 ? 10.883 3.103 -30.672 1.00 90.81 196 GLU A CA 1
ATOM 1563 C C . GLU A 1 196 ? 9.352 3.098 -30.590 1.00 90.81 196 GLU A C 1
ATOM 1565 O O . GLU A 1 196 ? 8.802 2.974 -29.497 1.00 90.81 196 GLU A O 1
ATOM 1570 N N . GLU A 1 197 ? 8.641 3.135 -31.723 1.00 93.25 197 GLU A N 1
ATOM 1571 C CA . GLU A 1 197 ? 7.172 3.060 -31.739 1.00 93.25 197 GLU A CA 1
ATOM 1572 C C . GLU A 1 197 ? 6.676 1.725 -31.156 1.00 93.25 197 GLU A C 1
ATOM 1574 O O . GLU A 1 197 ? 5.703 1.685 -30.394 1.00 93.25 197 GLU A O 1
ATOM 1579 N N . LYS A 1 198 ? 7.353 0.611 -31.472 1.00 93.75 198 LYS A N 1
ATOM 1580 C CA . LYS A 1 198 ? 7.039 -0.704 -30.890 1.00 93.75 198 LYS A CA 1
ATOM 1581 C C . LYS A 1 198 ? 7.263 -0.724 -29.382 1.00 93.75 198 LYS A C 1
ATOM 1583 O O . LYS A 1 198 ? 6.394 -1.234 -28.676 1.00 93.75 198 LYS A O 1
ATOM 1588 N N . LEU A 1 199 ? 8.374 -0.167 -28.904 1.00 93.38 199 LEU A N 1
ATOM 1589 C CA . LEU A 1 199 ? 8.687 -0.069 -27.478 1.00 93.38 199 LEU A CA 1
ATOM 1590 C C . LEU A 1 199 ? 7.662 0.796 -26.745 1.00 93.38 199 LEU A C 1
ATOM 1592 O O . LEU A 1 199 ? 7.179 0.389 -25.693 1.00 93.38 199 LEU A O 1
ATOM 1596 N N . LEU A 1 200 ? 7.262 1.930 -27.324 1.00 94.69 200 LEU A N 1
ATOM 1597 C CA . LEU A 1 200 ? 6.220 2.788 -26.763 1.00 94.69 200 LEU A CA 1
ATOM 1598 C C . LEU A 1 200 ? 4.885 2.038 -26.672 1.00 94.69 200 LEU A C 1
ATOM 1600 O O . LEU A 1 200 ? 4.267 1.986 -25.612 1.00 94.69 200 LEU A O 1
ATOM 1604 N N . ARG A 1 201 ? 4.471 1.365 -27.754 1.00 93.75 201 ARG A N 1
ATOM 1605 C CA . ARG A 1 201 ? 3.228 0.579 -27.785 1.00 93.75 201 ARG A CA 1
ATOM 1606 C C . ARG A 1 201 ? 3.262 -0.598 -26.806 1.00 93.75 201 ARG A C 1
ATOM 1608 O O . ARG A 1 201 ? 2.227 -0.978 -26.257 1.00 93.75 201 ARG A O 1
ATOM 1615 N N . GLU A 1 202 ? 4.419 -1.223 -26.610 1.00 94.00 202 GLU A N 1
ATOM 1616 C CA . GLU A 1 202 ? 4.600 -2.282 -25.616 1.00 94.00 202 GLU A CA 1
ATOM 1617 C C . GLU A 1 202 ? 4.562 -1.725 -24.190 1.00 94.00 202 GLU A C 1
ATOM 1619 O O . GLU A 1 202 ? 3.871 -2.292 -23.344 1.00 94.00 202 GLU A O 1
ATOM 1624 N N . ALA A 1 203 ? 5.201 -0.581 -23.940 1.00 93.50 203 ALA A N 1
ATOM 1625 C CA . ALA A 1 203 ? 5.159 0.117 -22.661 1.00 93.50 203 ALA A CA 1
ATOM 1626 C C . ALA A 1 203 ? 3.735 0.561 -22.295 1.00 93.50 203 ALA A C 1
ATOM 1628 O O . ALA A 1 203 ? 3.309 0.356 -21.164 1.00 93.50 203 ALA A O 1
ATOM 1629 N N . GLU A 1 204 ? 2.953 1.075 -23.247 1.00 94.25 204 GLU A N 1
ATOM 1630 C CA . GLU A 1 204 ? 1.540 1.420 -23.041 1.00 94.25 204 GLU A CA 1
ATOM 1631 C C . GLU A 1 204 ? 0.693 0.195 -22.677 1.00 94.25 204 GLU A C 1
ATOM 1633 O O . GLU A 1 204 ? -0.111 0.225 -21.740 1.00 94.25 204 GLU A O 1
ATOM 1638 N N . LYS A 1 205 ? 0.879 -0.917 -23.402 1.00 94.25 205 LYS A N 1
ATOM 1639 C CA . LYS A 1 205 ? 0.198 -2.182 -23.094 1.00 94.25 205 LYS A CA 1
ATOM 1640 C C . LYS A 1 205 ? 0.590 -2.698 -21.718 1.00 94.25 205 LYS A C 1
ATOM 1642 O O . LYS A 1 205 ? -0.289 -3.136 -20.977 1.00 94.25 205 LYS A O 1
ATOM 1647 N N . LYS A 1 206 ? 1.878 -2.629 -21.384 1.00 93.50 206 LYS A N 1
ATOM 1648 C CA . LYS A 1 206 ? 2.407 -3.028 -20.084 1.00 93.50 206 LYS A CA 1
ATOM 1649 C C . LYS A 1 206 ? 1.827 -2.155 -18.976 1.00 93.50 206 LYS A C 1
ATOM 1651 O O . LYS A 1 206 ? 1.251 -2.702 -18.053 1.00 93.50 206 LYS A O 1
ATOM 1656 N N . ALA A 1 207 ? 1.829 -0.832 -19.119 1.00 91.44 207 ALA A N 1
ATOM 1657 C CA . ALA A 1 207 ? 1.235 0.083 -18.145 1.00 91.44 207 ALA A CA 1
ATOM 1658 C C . ALA A 1 207 ? -0.266 -0.184 -17.934 1.00 91.44 207 ALA A C 1
ATOM 1660 O O . ALA A 1 207 ? -0.759 -0.170 -16.804 1.00 91.44 207 ALA A O 1
ATOM 1661 N N . LYS A 1 208 ? -1.005 -0.482 -19.011 1.00 91.12 208 LYS A N 1
ATOM 1662 C CA . LYS A 1 208 ? -2.413 -0.889 -18.914 1.00 91.12 208 LYS A CA 1
ATOM 1663 C C . LYS A 1 208 ? -2.574 -2.219 -18.175 1.00 91.12 208 LYS A C 1
ATOM 1665 O O . LYS A 1 208 ? -3.495 -2.347 -17.369 1.00 91.12 208 LYS A O 1
ATOM 1670 N N . TYR A 1 209 ? -1.717 -3.195 -18.467 1.00 90.81 209 TYR A N 1
ATOM 1671 C CA . TYR A 1 209 ? -1.734 -4.496 -17.808 1.00 90.81 209 TYR A CA 1
ATOM 1672 C C . TYR A 1 209 ? -1.382 -4.365 -16.329 1.00 90.81 209 TYR A C 1
ATOM 1674 O O . TYR A 1 209 ? -2.161 -4.816 -15.503 1.00 90.81 209 TYR A O 1
ATOM 1682 N N . ASP A 1 210 ? -0.306 -3.653 -15.999 1.00 90.25 210 ASP A N 1
ATOM 1683 C CA . ASP A 1 210 ? 0.152 -3.390 -14.635 1.00 90.25 210 ASP A CA 1
ATOM 1684 C C . ASP A 1 210 ? -0.959 -2.733 -13.806 1.00 90.25 210 ASP A C 1
ATOM 1686 O O . ASP A 1 210 ? -1.260 -3.173 -12.694 1.00 90.25 210 ASP A O 1
ATOM 1690 N N . ARG A 1 211 ? -1.653 -1.738 -14.381 1.00 87.75 211 ARG A N 1
ATOM 1691 C CA . ARG A 1 211 ? -2.787 -1.063 -13.732 1.00 87.75 211 ARG A CA 1
ATOM 1692 C C . ARG A 1 211 ? -3.954 -2.004 -13.426 1.00 87.75 211 ARG A C 1
ATOM 1694 O O . ARG A 1 211 ? -4.647 -1.779 -12.434 1.00 87.75 211 ARG A O 1
ATOM 1701 N N . TRP A 1 212 ? -4.204 -3.003 -14.274 1.00 89.19 212 TRP A N 1
ATOM 1702 C CA . TRP A 1 212 ? -5.270 -3.988 -14.063 1.00 89.19 212 TRP A CA 1
ATOM 1703 C C . TRP A 1 212 ? -4.810 -5.113 -13.128 1.00 89.19 212 TRP A C 1
ATOM 1705 O O . TRP A 1 212 ? -5.543 -5.500 -12.226 1.00 89.19 212 TRP A O 1
ATOM 1715 N N . SER A 1 213 ? -3.592 -5.623 -13.291 1.00 89.81 213 SER A N 1
ATOM 1716 C CA . SER A 1 213 ? -3.077 -6.719 -12.471 1.00 89.81 213 SER A CA 1
ATOM 1717 C C . SER A 1 213 ? -2.869 -6.332 -11.005 1.00 89.81 213 SER A C 1
ATOM 1719 O O . SER A 1 213 ? -2.830 -7.213 -10.153 1.00 89.81 213 SER A O 1
ATOM 1721 N N . GLN A 1 214 ? -2.727 -5.037 -10.702 1.00 90.50 214 GLN A N 1
ATOM 1722 C CA . GLN A 1 214 ? -2.585 -4.535 -9.335 1.00 90.50 214 GLN A CA 1
ATOM 1723 C C . GLN A 1 214 ? -3.937 -4.264 -8.665 1.00 90.50 214 GLN A C 1
ATOM 1725 O O . GLN A 1 214 ? -4.879 -3.767 -9.288 1.00 90.50 214 GLN A O 1
ATOM 1730 N N . GLY A 1 215 ? -4.005 -4.528 -7.357 1.00 90.62 215 GLY A N 1
ATOM 1731 C CA . GLY A 1 215 ? -5.156 -4.161 -6.536 1.00 90.62 215 GLY A CA 1
ATOM 1732 C C . GLY A 1 215 ? -5.352 -2.643 -6.487 1.00 90.62 215 GLY A C 1
ATOM 1733 O O . GLY A 1 215 ? -4.384 -1.887 -6.440 1.00 90.62 215 GLY A O 1
ATOM 1734 N N . VAL A 1 216 ? -6.609 -2.187 -6.491 1.00 89.38 216 VAL A N 1
ATOM 1735 C CA . VAL A 1 216 ? -6.940 -0.751 -6.407 1.00 89.38 216 VAL A CA 1
ATOM 1736 C C . VAL A 1 216 ? -6.411 -0.149 -5.101 1.00 89.38 216 VAL A C 1
ATOM 1738 O O . VAL A 1 216 ? -5.676 0.828 -5.164 1.00 89.38 216 VAL A O 1
ATOM 1741 N N . VAL A 1 217 ? -6.679 -0.812 -3.969 1.00 90.44 217 VAL A N 1
ATOM 1742 C CA . VAL A 1 217 ? -6.247 -0.380 -2.626 1.00 90.44 217 VAL A CA 1
ATOM 1743 C C . VAL A 1 217 ? -4.725 -0.295 -2.523 1.00 90.44 217 VAL A C 1
ATOM 1745 O O . VAL A 1 217 ? -4.202 0.729 -2.120 1.00 90.44 217 VAL A O 1
ATOM 1748 N N . GLN A 1 218 ? -3.995 -1.308 -2.999 1.00 92.50 218 GLN A N 1
ATOM 1749 C CA . GLN A 1 218 ? -2.522 -1.303 -2.977 1.00 92.50 218 GLN A CA 1
ATOM 1750 C C . GLN A 1 218 ? -1.923 -0.131 -3.765 1.00 92.50 218 GLN A C 1
ATOM 1752 O O . GLN A 1 218 ? -0.845 0.367 -3.447 1.00 92.50 218 GLN A O 1
ATOM 1757 N N . ARG A 1 219 ? -2.598 0.286 -4.841 1.00 91.12 219 ARG A N 1
ATOM 1758 C CA . ARG A 1 219 ? -2.170 1.419 -5.659 1.00 91.12 219 ARG A CA 1
ATOM 1759 C C . ARG A 1 219 ? -2.443 2.742 -4.955 1.00 91.12 219 ARG A C 1
ATOM 1761 O O . ARG A 1 219 ? -1.584 3.610 -5.006 1.00 91.12 219 ARG A O 1
ATOM 1768 N N . GLU A 1 220 ? -3.622 2.881 -4.355 1.00 90.88 220 GLU A N 1
ATOM 1769 C CA . GLU A 1 220 ? -4.012 4.052 -3.562 1.00 90.88 220 GLU A CA 1
ATOM 1770 C C . GLU A 1 220 ? -3.070 4.207 -2.365 1.00 90.88 220 GLU A C 1
ATOM 1772 O O . GLU A 1 220 ? -2.376 5.210 -2.292 1.00 90.88 220 GLU A O 1
ATOM 1777 N N . GLU A 1 221 ? -2.871 3.153 -1.568 1.00 93.94 221 GLU A N 1
ATOM 1778 C CA . GLU A 1 221 ? -1.910 3.131 -0.455 1.00 93.94 221 GLU A CA 1
ATOM 1779 C C . GLU A 1 221 ? -0.488 3.501 -0.894 1.00 93.94 221 GLU A C 1
ATOM 1781 O O . GLU A 1 221 ? 0.230 4.193 -0.178 1.00 93.94 221 GLU A O 1
ATOM 1786 N N . LYS A 1 222 ? -0.052 3.060 -2.082 1.00 94.50 222 LYS A N 1
ATOM 1787 C CA . LYS A 1 222 ? 1.263 3.433 -2.616 1.00 94.50 222 LYS A CA 1
ATOM 1788 C C . LYS A 1 222 ? 1.345 4.920 -2.970 1.00 94.50 222 LYS A C 1
ATOM 1790 O O . LYS A 1 222 ? 2.412 5.505 -2.803 1.00 94.50 222 LYS A O 1
ATOM 1795 N N . MET A 1 223 ? 0.273 5.501 -3.504 1.00 94.81 223 MET A N 1
ATOM 1796 C CA . MET A 1 223 ? 0.225 6.930 -3.827 1.00 94.81 223 MET A CA 1
ATOM 1797 C C . MET A 1 223 ? 0.156 7.768 -2.554 1.00 94.81 223 MET A C 1
ATOM 1799 O O . MET A 1 223 ? 0.955 8.688 -2.420 1.00 94.81 223 MET A O 1
ATOM 1803 N N . ASP A 1 224 ? -0.694 7.384 -1.603 1.00 94.25 224 ASP A N 1
ATOM 1804 C CA . ASP A 1 224 ? -0.819 8.038 -0.299 1.00 94.25 224 ASP A CA 1
ATOM 1805 C C . ASP A 1 224 ? 0.507 7.986 0.462 1.00 94.25 224 ASP A C 1
ATOM 1807 O O . ASP A 1 224 ? 0.940 8.983 1.031 1.00 94.25 224 ASP A O 1
ATOM 1811 N N . LYS A 1 225 ? 1.205 6.843 0.409 1.00 96.75 225 LYS A N 1
ATOM 1812 C CA . LYS A 1 225 ? 2.544 6.705 0.983 1.00 96.75 225 LYS A CA 1
ATOM 1813 C C . LYS A 1 225 ? 3.564 7.607 0.292 1.00 96.75 225 LYS A C 1
A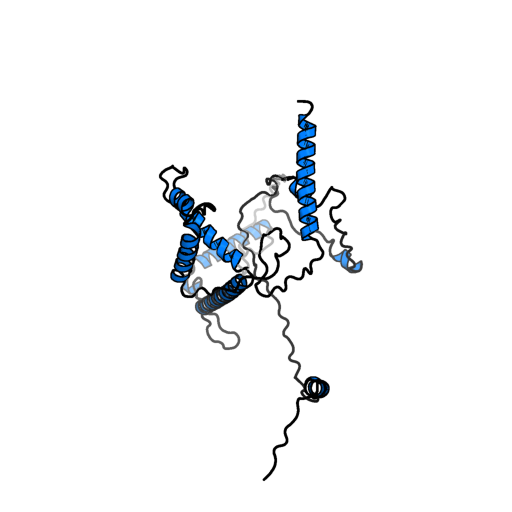TOM 1815 O O . LYS A 1 225 ? 4.381 8.223 0.956 1.00 96.75 225 LYS A O 1
ATOM 1820 N N . LEU A 1 226 ? 3.540 7.699 -1.038 1.00 97.12 226 LEU A N 1
ATOM 1821 C CA . LEU A 1 226 ? 4.445 8.596 -1.762 1.00 97.12 226 LEU A CA 1
ATOM 1822 C C . LEU A 1 226 ? 4.188 10.056 -1.366 1.00 97.12 226 LEU A C 1
ATOM 1824 O O . LEU A 1 226 ? 5.135 10.800 -1.135 1.00 97.12 226 LEU A O 1
ATOM 1828 N N . GLU A 1 227 ? 2.922 10.458 -1.269 1.00 96.19 227 GLU A N 1
ATOM 1829 C CA . GLU A 1 227 ? 2.531 11.798 -0.834 1.00 96.19 227 GLU A CA 1
ATOM 1830 C C . GLU A 1 227 ? 2.941 12.066 0.620 1.00 96.19 227 GLU A C 1
ATOM 1832 O O . GLU A 1 227 ? 3.517 13.119 0.900 1.00 96.19 227 GLU A O 1
ATOM 1837 N N . SER A 1 228 ? 2.740 11.102 1.528 1.00 94.38 228 SER A N 1
ATOM 1838 C CA . SER A 1 228 ? 3.192 11.222 2.916 1.00 94.38 228 SER A CA 1
ATOM 1839 C C . SER A 1 228 ? 4.707 11.310 3.008 1.00 94.38 228 SER A C 1
ATOM 1841 O O . SER A 1 228 ? 5.208 12.172 3.719 1.00 94.38 228 SER A O 1
ATOM 1843 N N . ASP A 1 229 ? 5.434 10.478 2.261 1.00 96.31 229 ASP A N 1
ATOM 1844 C CA . ASP A 1 229 ? 6.896 10.466 2.244 1.00 96.31 229 ASP A CA 1
ATOM 1845 C C . ASP A 1 229 ? 7.425 11.819 1.738 1.00 96.31 229 ASP A C 1
ATOM 1847 O O . ASP A 1 229 ? 8.307 12.406 2.358 1.00 96.31 229 ASP A O 1
ATOM 1851 N N . LEU A 1 230 ? 6.850 12.377 0.663 1.00 96.94 230 LEU A N 1
ATOM 1852 C CA . LEU A 1 230 ? 7.208 13.718 0.179 1.00 96.94 230 LEU A CA 1
ATOM 1853 C C . LEU A 1 230 ? 6.914 14.807 1.217 1.00 96.94 230 LEU A C 1
ATOM 1855 O O . LEU A 1 230 ? 7.722 15.723 1.396 1.00 96.94 230 LEU A O 1
ATOM 1859 N N . HIS A 1 231 ? 5.778 14.708 1.910 1.00 94.12 231 HIS A N 1
ATOM 1860 C CA . HIS A 1 231 ? 5.413 15.639 2.975 1.00 94.12 231 HIS A CA 1
ATOM 1861 C C . HIS A 1 231 ? 6.373 15.530 4.165 1.00 94.12 231 HIS A C 1
ATOM 1863 O O . HIS A 1 231 ? 6.848 16.541 4.672 1.00 94.12 231 HIS A O 1
ATOM 1869 N N . GLU A 1 232 ? 6.737 14.319 4.583 1.00 92.50 232 GLU A N 1
ATOM 1870 C CA . GLU A 1 232 ? 7.697 14.060 5.662 1.00 92.50 232 GLU A CA 1
ATOM 1871 C C . GLU A 1 232 ? 9.119 14.495 5.305 1.00 92.50 232 GLU A C 1
ATOM 1873 O O . GLU A 1 232 ? 9.796 15.090 6.138 1.00 92.50 232 GLU A O 1
ATOM 1878 N N . MET A 1 233 ? 9.548 14.298 4.056 1.00 95.12 233 MET A N 1
ATOM 1879 C CA . MET A 1 233 ? 10.837 14.789 3.554 1.00 95.12 233 MET A CA 1
ATOM 1880 C C . MET A 1 233 ? 10.952 16.317 3.618 1.00 95.12 233 MET A C 1
ATOM 1882 O O . MET A 1 233 ? 12.064 16.839 3.694 1.00 95.12 233 MET A O 1
ATOM 1886 N N . SER A 1 234 ? 9.828 17.038 3.581 1.00 93.94 234 SER A N 1
ATOM 1887 C CA . SER A 1 234 ? 9.810 18.500 3.704 1.00 93.94 234 SER A CA 1
ATOM 1888 C C . SER A 1 234 ? 9.901 19.001 5.154 1.00 93.94 234 SER A C 1
ATOM 1890 O O . SER A 1 234 ? 10.176 20.182 5.380 1.00 93.94 234 SER A O 1
ATOM 1892 N N . LYS A 1 235 ? 9.689 18.122 6.142 1.00 92.75 235 LYS A N 1
ATOM 1893 C CA . LYS A 1 235 ? 9.618 18.472 7.566 1.00 92.75 235 LYS A CA 1
ATOM 1894 C C . LYS A 1 235 ? 10.972 18.375 8.270 1.00 92.75 235 LYS A C 1
ATOM 1896 O O . LYS A 1 235 ? 11.857 17.635 7.838 1.00 92.75 235 LYS A O 1
ATOM 1901 N N . PRO A 1 236 ? 11.145 19.085 9.401 1.00 93.69 236 PRO A N 1
ATOM 1902 C CA . PRO A 1 236 ? 12.283 18.858 10.282 1.00 93.69 236 PRO A CA 1
ATOM 1903 C C . PRO A 1 236 ? 12.217 17.470 10.944 1.00 93.69 236 PRO A C 1
ATOM 1905 O O . PRO A 1 236 ? 11.149 16.889 11.111 1.00 93.69 236 PRO A O 1
ATOM 1908 N N . LEU A 1 237 ? 13.376 16.955 11.374 1.00 93.38 237 LEU A N 1
ATOM 1909 C CA . LEU A 1 237 ? 13.503 15.636 12.015 1.00 93.38 237 LEU A CA 1
ATOM 1910 C C . LEU A 1 237 ? 12.704 15.513 13.325 1.00 93.38 237 LEU A C 1
ATOM 1912 O O . LEU A 1 237 ? 12.205 14.437 13.649 1.00 93.38 237 LEU A O 1
ATOM 1916 N N . ALA A 1 238 ? 12.633 16.595 14.104 1.00 93.56 238 ALA A N 1
ATOM 1917 C CA . ALA A 1 238 ? 11.946 16.621 15.388 1.00 93.56 238 ALA A CA 1
ATOM 1918 C C . ALA A 1 238 ? 10.558 17.249 15.247 1.00 93.56 238 ALA A C 1
ATOM 1920 O O . ALA A 1 238 ? 10.406 18.282 14.597 1.00 93.56 238 ALA A O 1
ATOM 1921 N N . ARG A 1 239 ? 9.578 16.634 15.913 1.00 91.06 239 ARG A N 1
ATOM 1922 C CA . ARG A 1 239 ? 8.218 17.157 16.053 1.00 91.06 239 ARG A CA 1
ATOM 1923 C C . ARG A 1 239 ? 8.103 17.976 17.331 1.00 91.06 239 ARG A C 1
ATOM 1925 O O . ARG A 1 239 ? 8.509 17.494 18.391 1.00 91.06 239 ARG A O 1
ATOM 1932 N N . TYR A 1 240 ? 7.554 19.181 17.243 1.00 92.50 240 TYR A N 1
ATOM 1933 C CA . TYR A 1 240 ? 7.359 20.070 18.387 1.00 92.50 240 TYR A CA 1
ATOM 1934 C C . TYR A 1 240 ? 5.887 20.137 18.807 1.00 92.50 240 TYR A C 1
ATOM 1936 O O . TYR A 1 240 ? 4.990 19.678 18.104 1.00 92.50 240 TYR A O 1
ATOM 1944 N N . GLY A 1 241 ? 5.633 20.697 19.995 1.00 93.38 241 GLY A N 1
ATOM 1945 C CA . GLY A 1 241 ? 4.267 20.887 20.497 1.00 93.38 241 GLY A CA 1
ATOM 1946 C C . GLY A 1 241 ? 3.424 21.820 19.622 1.00 93.38 241 GLY A C 1
ATOM 1947 O O . GLY A 1 241 ? 2.212 21.648 19.563 1.00 93.38 241 GLY A O 1
ATOM 1948 N N . ASP A 1 242 ? 4.076 22.737 18.904 1.00 92.25 242 ASP A N 1
ATOM 1949 C CA . ASP A 1 242 ? 3.441 23.717 18.017 1.00 92.25 242 ASP A CA 1
ATOM 1950 C C . ASP A 1 242 ? 3.289 23.205 16.564 1.00 92.25 242 ASP A C 1
ATOM 1952 O O . ASP A 1 242 ? 2.948 23.975 15.667 1.00 92.25 242 ASP A O 1
ATOM 1956 N N . ASP A 1 243 ? 3.557 21.918 16.303 1.00 94.31 243 ASP A N 1
ATOM 1957 C CA . ASP A 1 243 ? 3.416 21.319 14.971 1.00 94.31 243 ASP A CA 1
ATOM 1958 C C . ASP A 1 243 ? 1.948 21.320 14.508 1.00 94.31 243 ASP A C 1
ATOM 1960 O O . ASP A 1 243 ? 1.094 20.641 15.088 1.00 94.31 243 ASP A O 1
ATOM 1964 N N . GLU A 1 244 ? 1.668 21.973 13.377 1.00 92.38 244 GLU A N 1
ATOM 1965 C CA . GLU A 1 244 ? 0.319 22.037 12.795 1.00 92.38 244 GLU A CA 1
ATOM 1966 C C . GLU A 1 244 ? -0.270 20.645 12.509 1.00 92.38 244 GLU A C 1
ATOM 1968 O O . GLU A 1 244 ? -1.444 20.390 12.772 1.00 92.38 244 GLU A O 1
ATOM 1973 N N . ASP A 1 245 ? 0.546 19.710 12.018 1.00 92.44 245 ASP A N 1
ATOM 1974 C CA . ASP A 1 245 ? 0.106 18.348 11.699 1.00 92.44 245 ASP A CA 1
ATOM 1975 C C . ASP A 1 245 ? -0.261 17.530 12.940 1.00 92.44 245 ASP A C 1
ATOM 1977 O O . ASP A 1 245 ? -1.168 16.696 12.889 1.00 92.44 245 ASP A O 1
ATOM 1981 N N . LEU A 1 246 ? 0.437 17.752 14.059 1.00 92.25 246 LEU A N 1
ATOM 1982 C CA . LEU A 1 246 ? 0.088 17.120 15.330 1.00 92.25 246 LEU A CA 1
ATOM 1983 C C . LEU A 1 246 ? -1.246 17.665 15.837 1.00 92.25 246 LEU A C 1
ATOM 1985 O O . LEU A 1 246 ? -2.126 16.890 16.210 1.00 92.25 246 LEU A O 1
ATOM 1989 N N . ASP A 1 247 ? -1.408 18.984 15.796 1.00 94.69 247 ASP A N 1
ATOM 1990 C CA . ASP A 1 247 ? -2.633 19.652 16.218 1.00 94.69 247 ASP A CA 1
ATOM 1991 C C . ASP A 1 247 ? -3.830 19.253 15.335 1.00 94.69 247 ASP A C 1
ATOM 1993 O O . ASP A 1 247 ? -4.928 18.993 15.826 1.00 94.69 247 ASP A O 1
ATOM 1997 N N . ASN A 1 248 ? -3.625 19.098 14.025 1.00 94.12 248 ASN A N 1
ATOM 1998 C CA . ASN A 1 248 ? -4.642 18.585 13.105 1.00 94.12 248 ASN A CA 1
ATOM 1999 C C . ASN A 1 248 ? -5.016 17.126 13.409 1.00 94.12 248 ASN A C 1
ATOM 2001 O O . ASN A 1 248 ? -6.201 16.786 13.406 1.00 94.12 248 ASN A O 1
ATOM 2005 N N . LEU A 1 249 ? -4.039 16.261 13.705 1.00 92.38 249 LEU A N 1
ATOM 2006 C CA . LEU A 1 249 ? -4.293 14.870 14.097 1.00 92.38 249 LEU A CA 1
ATOM 2007 C C . LEU A 1 249 ? -5.131 14.806 15.380 1.00 92.38 249 LEU A C 1
ATOM 2009 O O . LEU A 1 249 ? -6.139 14.100 15.414 1.00 92.38 249 LEU A O 1
ATOM 2013 N N . LEU A 1 250 ? -4.754 15.575 16.405 1.00 92.94 250 LEU A N 1
ATOM 2014 C CA . LEU A 1 250 ? -5.460 15.622 17.689 1.00 92.94 250 LEU A CA 1
ATOM 2015 C C . LEU A 1 250 ? -6.878 16.187 17.545 1.00 92.94 250 LEU A C 1
ATOM 2017 O O . LEU A 1 250 ? -7.813 15.634 18.120 1.00 92.94 250 LEU A O 1
ATOM 2021 N N . ARG A 1 251 ? -7.064 17.235 16.732 1.00 91.44 251 ARG A N 1
ATOM 2022 C CA . ARG A 1 251 ? -8.392 17.794 16.419 1.00 91.44 251 ARG A CA 1
ATOM 2023 C C . ARG A 1 251 ? -9.288 16.811 15.666 1.00 91.44 251 ARG A C 1
ATOM 2025 O O . ARG A 1 251 ? -10.503 16.830 15.849 1.00 91.44 251 ARG A O 1
ATOM 2032 N N . ASN A 1 252 ? -8.707 15.951 14.832 1.00 90.50 252 ASN A N 1
ATOM 2033 C CA . ASN A 1 252 ? -9.453 14.958 14.058 1.00 90.50 252 ASN A CA 1
ATOM 2034 C C . ASN A 1 252 ? -9.799 13.687 14.849 1.00 90.50 252 ASN A C 1
ATOM 2036 O O . ASN A 1 252 ? -10.680 12.935 14.412 1.00 90.50 252 ASN A O 1
ATOM 2040 N N . GLN A 1 253 ? -9.135 13.441 15.984 1.00 91.88 253 GLN A N 1
ATOM 2041 C CA . GLN A 1 253 ? -9.364 12.267 16.817 1.00 91.88 253 GLN A CA 1
ATOM 2042 C C . GLN A 1 253 ? -10.798 12.249 17.359 1.00 91.88 253 GLN A C 1
ATOM 2044 O O . GLN A 1 253 ? -11.245 13.154 18.060 1.00 91.88 253 GLN A O 1
ATOM 2049 N N . GLU A 1 254 ? -11.526 11.176 17.061 1.00 92.00 254 GLU A N 1
ATOM 2050 C CA . GLU A 1 254 ? -12.883 10.991 17.566 1.00 92.00 254 GLU A CA 1
ATOM 2051 C C . GLU A 1 254 ? -12.856 10.579 19.042 1.00 92.00 254 GLU A C 1
ATOM 2053 O O . GLU A 1 254 ? -12.261 9.562 19.406 1.00 92.00 254 GLU A O 1
ATOM 2058 N N . ARG A 1 255 ? -13.538 11.349 19.896 1.00 93.31 255 ARG A N 1
ATOM 2059 C CA . ARG A 1 255 ? -13.757 11.017 21.307 1.00 93.31 255 ARG A CA 1
ATOM 2060 C C . ARG A 1 255 ? -15.202 10.559 21.491 1.00 93.31 255 ARG A C 1
ATOM 2062 O O . ARG A 1 255 ? -16.127 11.311 21.211 1.00 93.31 255 ARG A O 1
ATOM 2069 N N . LEU A 1 256 ? -15.382 9.318 21.947 1.00 91.12 256 LEU A N 1
ATOM 2070 C CA . LEU A 1 256 ? -16.700 8.671 22.042 1.00 91.12 256 LEU A CA 1
ATOM 2071 C C . LEU A 1 256 ? -17.651 9.364 23.032 1.00 91.12 256 LEU A C 1
ATOM 2073 O O . LEU A 1 256 ? -18.856 9.358 22.801 1.00 91.12 256 LEU A O 1
ATOM 2077 N N . ASP A 1 257 ? -17.108 9.995 24.075 1.00 92.62 257 ASP A N 1
ATOM 2078 C CA . ASP A 1 257 ? -17.878 10.687 25.119 1.00 92.62 257 ASP A CA 1
ATOM 2079 C C . ASP A 1 257 ? -18.217 12.151 24.770 1.00 92.62 257 ASP A C 1
ATOM 2081 O O . ASP A 1 257 ? -18.737 12.887 25.609 1.00 92.62 257 ASP A O 1
ATOM 2085 N N . ASP A 1 258 ? -17.899 12.608 23.554 1.00 94.94 258 ASP A N 1
ATOM 2086 C CA . ASP A 1 258 ? -18.216 13.965 23.110 1.00 94.94 258 ASP A CA 1
ATOM 2087 C C . ASP A 1 258 ? -19.686 14.062 22.648 1.00 94.94 258 ASP A C 1
ATOM 2089 O O . ASP A 1 258 ? -20.070 13.389 21.682 1.00 94.94 258 ASP A O 1
ATOM 2093 N N . PRO A 1 259 ? -20.523 14.925 23.264 1.00 94.94 259 PRO A N 1
ATOM 2094 C CA . PRO A 1 259 ? -21.904 15.128 22.823 1.00 94.94 259 PRO A CA 1
ATOM 2095 C C . PRO A 1 259 ? -22.028 15.605 21.363 1.00 94.94 259 PRO A C 1
ATOM 2097 O O . PRO A 1 259 ? -23.063 15.374 20.738 1.00 94.94 259 PRO A O 1
ATOM 2100 N N . MET A 1 260 ? -20.995 16.235 20.792 1.00 93.62 260 MET A N 1
ATOM 2101 C CA . MET A 1 260 ? -20.986 16.739 19.412 1.00 93.62 260 MET A CA 1
ATOM 2102 C C . MET A 1 260 ? -20.510 15.722 18.361 1.00 93.62 260 MET A C 1
ATOM 2104 O O . MET A 1 260 ? -20.574 16.011 17.161 1.00 93.62 260 MET A O 1
ATOM 2108 N N . LEU A 1 261 ? -20.078 14.517 18.754 1.00 93.75 261 LEU A N 1
ATOM 2109 C CA . LEU A 1 261 ? -19.454 13.545 17.845 1.00 93.75 261 LEU A CA 1
ATOM 2110 C C . LEU A 1 261 ? -20.334 13.175 16.638 1.00 93.75 261 LEU A C 1
ATOM 2112 O O . LEU A 1 261 ? -19.846 13.037 15.514 1.00 93.75 261 LEU A O 1
ATOM 2116 N N . ASN A 1 262 ? -21.642 13.025 16.855 1.00 93.69 262 ASN A N 1
ATOM 2117 C CA . ASN A 1 262 ? -22.578 12.653 15.793 1.00 93.69 262 ASN A CA 1
ATOM 2118 C C . ASN A 1 262 ? -22.683 13.730 14.705 1.00 93.69 262 ASN A C 1
ATOM 2120 O O . ASN A 1 262 ? -22.742 13.397 13.522 1.00 93.69 262 ASN A O 1
ATOM 2124 N N . GLU A 1 263 ? -22.675 15.006 15.090 1.00 93.75 263 GLU A N 1
ATOM 2125 C CA . GLU A 1 263 ? -22.715 16.125 14.144 1.00 93.75 263 GLU A CA 1
ATOM 2126 C C . GLU A 1 263 ? -21.382 16.260 13.400 1.00 93.75 263 GLU A C 1
ATOM 2128 O O . GLU A 1 263 ? -21.366 16.439 12.182 1.00 93.75 263 GLU A O 1
ATOM 2133 N N . MET A 1 264 ? -20.259 16.057 14.096 1.00 92.62 264 MET A N 1
ATOM 2134 C CA . MET A 1 264 ? -18.926 16.039 13.483 1.00 92.62 264 MET A CA 1
ATOM 2135 C C . MET A 1 264 ? -18.797 14.941 12.416 1.00 92.62 264 MET A C 1
ATOM 2137 O O . MET A 1 264 ? -18.268 15.193 11.333 1.00 92.62 264 MET A O 1
ATOM 2141 N N . ARG A 1 265 ? -19.334 13.738 12.672 1.00 92.75 265 ARG A N 1
ATOM 2142 C CA . ARG A 1 265 ? -19.355 12.637 11.691 1.00 92.75 265 ARG A CA 1
ATOM 2143 C C . ARG A 1 265 ? -20.176 12.971 10.448 1.00 92.75 265 ARG A C 1
ATOM 2145 O O . ARG A 1 265 ? -19.717 12.691 9.344 1.00 92.75 265 ARG A O 1
ATOM 2152 N N . LYS A 1 266 ? -21.365 13.566 10.611 1.00 92.00 266 LYS A N 1
ATOM 2153 C CA . LYS A 1 266 ? -22.201 14.002 9.477 1.00 92.00 266 LYS A CA 1
ATOM 2154 C C . LYS A 1 266 ? -21.477 15.052 8.640 1.00 92.00 266 LYS A C 1
ATOM 2156 O O . LYS A 1 266 ? -21.345 14.878 7.434 1.00 92.00 266 LYS A O 1
ATOM 2161 N N . LYS A 1 267 ? -20.927 16.081 9.291 1.00 93.19 267 LYS A N 1
ATOM 2162 C CA . LYS A 1 267 ? -20.190 17.153 8.617 1.00 93.19 267 LYS A CA 1
ATOM 2163 C C . LYS A 1 267 ? -18.987 16.617 7.836 1.00 93.19 267 LYS A C 1
ATOM 2165 O O . LYS A 1 267 ? -18.790 16.991 6.687 1.00 93.19 267 LYS A O 1
ATOM 2170 N N . ARG A 1 268 ? -18.219 15.685 8.413 1.00 90.44 268 ARG A N 1
ATOM 2171 C CA . ARG A 1 268 ? -17.086 15.051 7.717 1.00 90.44 268 ARG A CA 1
ATOM 2172 C C . ARG A 1 268 ? -17.537 14.258 6.484 1.00 90.44 268 ARG A C 1
ATOM 2174 O O . ARG A 1 268 ? -16.891 14.344 5.447 1.00 90.44 268 ARG A O 1
ATOM 2181 N N . GLN A 1 269 ? -18.652 13.528 6.573 1.00 88.38 269 GLN A N 1
ATOM 2182 C CA . GLN A 1 269 ? -19.225 12.825 5.418 1.00 88.38 269 GLN A CA 1
ATOM 2183 C C . GLN A 1 269 ? -19.650 13.802 4.313 1.00 88.38 269 GLN A C 1
ATOM 2185 O O . GLN A 1 269 ? -19.368 13.559 3.142 1.00 88.38 269 GLN A O 1
ATOM 2190 N N . GLU A 1 270 ? -20.288 14.919 4.667 1.00 90.31 270 GLU A N 1
ATOM 2191 C CA . GLU A 1 270 ? -20.654 15.974 3.713 1.00 90.31 270 GLU A CA 1
ATOM 2192 C C . GLU A 1 270 ? -19.417 16.591 3.042 1.00 90.31 270 GLU A C 1
ATOM 2194 O O . GLU A 1 270 ? -19.401 16.775 1.825 1.00 90.31 270 GLU A O 1
ATOM 2199 N N . GLU A 1 271 ? -18.356 16.852 3.809 1.00 89.81 271 GLU A N 1
ATOM 2200 C CA . GLU A 1 271 ? -17.085 17.369 3.293 1.00 89.81 271 GLU A CA 1
ATOM 2201 C C . GLU A 1 271 ? -16.383 16.379 2.350 1.00 89.81 271 GLU A C 1
ATOM 2203 O O . GLU A 1 271 ? -15.866 16.793 1.313 1.00 89.81 271 GLU A O 1
ATOM 2208 N N . GLU A 1 272 ? -16.370 15.079 2.657 1.00 86.25 272 GLU A N 1
ATOM 2209 C CA . GLU A 1 272 ? -15.808 14.052 1.764 1.00 86.25 272 GLU A CA 1
ATOM 2210 C C . GLU A 1 272 ? -16.570 13.964 0.436 1.00 86.25 272 GLU A C 1
ATOM 2212 O O . GLU A 1 272 ? -15.955 13.889 -0.633 1.00 86.25 272 GLU A O 1
ATOM 2217 N N . ILE A 1 273 ? -17.903 14.034 0.492 1.00 86.62 273 ILE A N 1
ATOM 2218 C CA . ILE A 1 273 ? -18.762 14.061 -0.698 1.00 86.62 273 ILE A CA 1
ATOM 2219 C C . ILE A 1 273 ? -18.506 15.335 -1.514 1.00 86.62 273 ILE A C 1
ATOM 2221 O O . ILE A 1 273 ? -18.434 15.275 -2.742 1.00 86.62 273 ILE A O 1
ATOM 2225 N N . ALA A 1 274 ? -18.324 16.481 -0.851 1.00 88.44 274 ALA A N 1
ATOM 2226 C CA . ALA A 1 274 ? -18.038 17.754 -1.509 1.00 88.44 274 ALA A CA 1
ATOM 2227 C C . ALA A 1 274 ? -16.649 17.788 -2.167 1.00 88.44 274 ALA A C 1
ATOM 2229 O O . ALA A 1 274 ? -16.511 18.317 -3.271 1.00 88.44 274 ALA A O 1
ATOM 2230 N N . LYS A 1 275 ? -15.625 17.206 -1.526 1.00 87.50 275 LYS A N 1
ATOM 2231 C CA . LYS A 1 275 ? -14.265 17.104 -2.086 1.00 87.50 275 LYS A CA 1
ATOM 2232 C C . LYS A 1 275 ? -14.239 16.252 -3.349 1.00 87.50 275 LYS A C 1
ATOM 2234 O O . LYS A 1 275 ? -13.534 16.584 -4.297 1.00 87.50 275 LYS A O 1
ATOM 2239 N N . ASN A 1 276 ? -15.030 15.181 -3.375 1.00 82.75 276 ASN A N 1
ATOM 2240 C CA . ASN A 1 276 ? -15.078 14.253 -4.495 1.00 82.75 276 ASN A CA 1
ATOM 2241 C C . ASN A 1 276 ? -16.517 14.095 -5.017 1.00 82.75 276 ASN A C 1
ATOM 2243 O O . ASN A 1 276 ? -17.153 13.071 -4.764 1.00 82.75 276 ASN A O 1
ATOM 2247 N N . PRO A 1 277 ? -17.025 15.042 -5.832 1.00 79.06 277 PRO A N 1
ATOM 2248 C CA . PRO A 1 277 ? -18.406 15.005 -6.327 1.00 79.06 277 PRO A CA 1
ATOM 2249 C C . PRO A 1 277 ? -18.708 13.791 -7.224 1.00 79.06 277 PRO A C 1
ATOM 2251 O O . PRO A 1 277 ? -19.859 13.391 -7.369 1.00 79.06 277 PRO A O 1
ATOM 2254 N N . ASN A 1 278 ? -17.675 13.170 -7.806 1.00 82.75 278 ASN A N 1
ATOM 2255 C CA . ASN A 1 278 ? -17.790 11.937 -8.592 1.00 82.75 278 ASN A CA 1
ATOM 2256 C C . ASN A 1 278 ? -17.550 10.657 -7.765 1.00 82.75 278 ASN A C 1
ATOM 2258 O O . ASN A 1 278 ? -17.478 9.565 -8.338 1.00 82.75 278 ASN A O 1
ATOM 2262 N N . HIS A 1 279 ? -17.391 10.755 -6.440 1.00 78.62 279 HIS A N 1
ATOM 2263 C CA . HIS A 1 279 ? -17.176 9.590 -5.589 1.00 78.62 279 HIS A CA 1
ATOM 2264 C C . HIS A 1 279 ? -18.457 8.759 -5.489 1.00 78.62 279 HIS A C 1
ATOM 2266 O O . HIS A 1 279 ? -19.461 9.158 -4.900 1.00 78.62 279 HIS A O 1
ATOM 2272 N N . LYS A 1 280 ? -18.425 7.565 -6.079 1.00 80.62 280 LYS A N 1
ATOM 2273 C CA . LYS A 1 280 ? -19.540 6.626 -6.009 1.00 80.62 280 LYS A CA 1
ATOM 2274 C C . LYS A 1 280 ? -19.515 5.908 -4.661 1.00 80.62 280 LYS A C 1
ATOM 2276 O O . LYS A 1 280 ? -18.709 5.003 -4.465 1.00 80.62 280 LYS A O 1
ATOM 2281 N N . ILE A 1 281 ? -20.431 6.274 -3.767 1.00 82.62 281 ILE A N 1
ATOM 2282 C CA . ILE A 1 281 ? -20.616 5.585 -2.485 1.00 82.62 281 ILE A CA 1
ATOM 2283 C C . ILE A 1 281 ? -21.210 4.201 -2.759 1.00 82.62 281 ILE A C 1
ATOM 2285 O O . ILE A 1 281 ? -22.343 4.070 -3.230 1.00 82.62 281 ILE A O 1
ATOM 2289 N N . TYR A 1 282 ? -20.438 3.157 -2.472 1.00 85.25 282 TYR A N 1
ATOM 2290 C CA . TYR A 1 282 ? -20.947 1.791 -2.500 1.00 85.25 282 TYR A CA 1
ATOM 2291 C C . TYR A 1 282 ? -21.662 1.475 -1.180 1.00 85.25 282 TYR A C 1
ATOM 2293 O O . TYR A 1 282 ? -21.190 1.887 -0.117 1.00 85.25 282 TYR A O 1
ATOM 2301 N N . PRO A 1 283 ? -22.790 0.742 -1.218 1.00 91.19 283 PRO A N 1
ATOM 2302 C CA . PRO A 1 283 ? -23.442 0.287 0.002 1.00 91.19 283 PRO A CA 1
ATOM 2303 C C . PRO A 1 283 ? -22.475 -0.563 0.831 1.00 91.19 283 PRO A C 1
ATOM 2305 O O . PRO A 1 283 ? -21.606 -1.250 0.288 1.00 91.19 283 PRO A O 1
ATOM 2308 N N . LYS A 1 284 ? -22.641 -0.511 2.152 1.00 91.38 284 LYS A N 1
ATOM 2309 C CA . LYS A 1 284 ? -21.923 -1.360 3.107 1.00 91.38 284 LYS A CA 1
ATOM 2310 C C . LYS A 1 284 ? -22.792 -2.558 3.475 1.00 91.38 284 LYS A C 1
ATOM 2312 O O . LYS A 1 284 ? -24.010 -2.529 3.307 1.00 91.38 284 LYS A O 1
ATOM 2317 N N . TYR A 1 285 ? -22.155 -3.622 3.943 1.00 94.25 285 TYR A N 1
ATOM 2318 C CA . TYR A 1 285 ? -22.862 -4.796 4.436 1.00 94.25 285 TYR A CA 1
ATOM 2319 C C . TYR A 1 285 ? -23.700 -4.456 5.677 1.00 94.25 285 TYR A C 1
ATOM 2321 O O . TYR A 1 285 ? -23.236 -3.748 6.567 1.00 94.25 285 TYR A O 1
ATOM 2329 N N . SER A 1 286 ? -24.936 -4.956 5.708 1.00 91.50 286 SER A N 1
ATOM 2330 C CA . SER A 1 286 ? -25.940 -4.663 6.742 1.00 91.50 286 SER A CA 1
ATOM 2331 C C . SER A 1 286 ? -26.467 -5.908 7.467 1.00 91.50 286 SER A C 1
ATOM 2333 O O . SER A 1 286 ? -27.421 -5.807 8.235 1.00 91.50 286 SER A O 1
ATOM 2335 N N . GLY A 1 287 ? -25.895 -7.085 7.201 1.00 91.88 287 GLY A N 1
ATOM 2336 C CA . GLY A 1 287 ? -26.318 -8.342 7.819 1.00 91.88 287 GLY A CA 1
ATOM 2337 C C . GLY A 1 287 ? -25.681 -8.602 9.196 1.00 91.88 287 GLY A C 1
ATOM 2338 O O . GLY A 1 287 ? -25.050 -7.708 9.768 1.00 91.88 287 GLY A O 1
ATOM 2339 N N . PRO A 1 288 ? -25.825 -9.827 9.743 1.00 92.31 288 PRO A N 1
ATOM 2340 C CA . PRO A 1 288 ? -25.216 -10.210 11.019 1.00 92.31 288 PRO A CA 1
ATOM 2341 C C . PRO A 1 288 ? -23.692 -10.029 10.999 1.00 92.31 288 PRO A C 1
ATOM 2343 O O . PRO A 1 288 ? -23.088 -10.165 9.931 1.00 92.31 288 PRO A O 1
ATOM 2346 N N . PRO A 1 289 ? -23.055 -9.752 12.152 1.00 91.50 289 PRO A N 1
ATOM 2347 C CA . PRO A 1 289 ? -21.622 -9.488 12.217 1.00 91.50 289 PRO A CA 1
ATOM 2348 C C . PRO A 1 289 ? -20.827 -10.628 11.576 1.00 91.50 289 PRO A C 1
ATOM 2350 O O . PRO A 1 289 ? -21.035 -11.802 11.881 1.00 91.50 289 PRO A O 1
ATOM 2353 N N . ALA A 1 290 ? -19.934 -10.265 10.657 1.00 92.25 290 ALA A N 1
ATOM 2354 C CA . ALA A 1 290 ? -19.089 -11.224 9.966 1.00 92.25 290 ALA A CA 1
ATOM 2355 C C . ALA A 1 290 ? -18.093 -11.878 10.932 1.00 92.25 290 ALA A C 1
ATOM 2357 O O . ALA A 1 290 ? -17.660 -11.219 11.883 1.00 92.25 290 ALA A O 1
ATOM 2358 N N . PRO A 1 291 ? -17.677 -13.134 10.682 1.00 92.75 291 PRO A N 1
ATOM 2359 C CA . PRO A 1 291 ? -16.566 -13.712 11.419 1.00 92.75 291 PRO A CA 1
ATOM 2360 C C . PRO A 1 291 ? -15.309 -12.841 11.239 1.00 92.75 291 PRO A C 1
ATOM 2362 O O . PRO A 1 291 ? -15.092 -12.285 10.154 1.00 92.75 291 PRO A O 1
ATOM 2365 N N . PRO A 1 292 ? -14.475 -12.701 12.284 1.00 93.75 292 PRO A N 1
ATOM 2366 C CA . PRO A 1 292 ? -13.274 -11.885 12.211 1.00 93.75 292 PRO A CA 1
ATOM 2367 C C . PRO A 1 292 ? -12.271 -12.466 11.206 1.00 93.75 292 PRO A C 1
ATOM 2369 O O . PRO A 1 292 ? -12.159 -13.677 11.018 1.00 93.75 292 PRO A O 1
ATOM 2372 N N . ASN A 1 293 ? -11.516 -11.573 10.577 1.00 94.31 293 ASN A N 1
ATOM 2373 C CA . ASN A 1 293 ? -10.501 -11.848 9.562 1.00 94.31 293 ASN A CA 1
ATOM 2374 C C . ASN A 1 293 ? -9.199 -11.169 10.005 1.00 94.31 293 ASN A C 1
ATOM 2376 O O . ASN A 1 293 ? -9.249 -10.045 10.499 1.00 94.31 293 ASN A O 1
ATOM 2380 N N . ARG A 1 294 ? -8.039 -11.804 9.788 1.00 94.94 294 ARG A N 1
ATOM 2381 C CA . ARG A 1 294 ? -6.706 -11.226 10.060 1.00 94.94 294 ARG A CA 1
ATOM 2382 C C . ARG A 1 294 ? -6.501 -9.800 9.542 1.00 94.94 294 ARG A C 1
ATOM 2384 O O . ARG A 1 294 ? -5.789 -9.026 10.168 1.00 94.94 294 ARG A O 1
ATOM 2391 N N . PHE A 1 295 ? -7.098 -9.471 8.403 1.00 93.50 295 PHE A N 1
ATOM 2392 C CA . PHE A 1 295 ? -6.962 -8.181 7.730 1.00 93.50 295 PHE A CA 1
ATOM 2393 C C . PHE A 1 295 ? -8.074 -7.182 8.084 1.00 93.50 295 PHE A C 1
ATOM 2395 O O . PHE A 1 295 ? -8.107 -6.103 7.506 1.00 93.50 295 PHE A O 1
ATOM 2402 N N . ASN A 1 296 ? -9.017 -7.530 8.972 1.00 91.19 296 ASN A N 1
ATOM 2403 C CA . ASN A 1 296 ? -10.170 -6.687 9.333 1.00 91.19 296 ASN A CA 1
ATOM 2404 C C . ASN A 1 296 ? -10.988 -6.168 8.128 1.00 91.19 296 ASN A C 1
ATOM 2406 O O . ASN A 1 296 ? -11.678 -5.153 8.218 1.00 91.19 296 ASN A O 1
ATOM 2410 N N . ILE A 1 297 ? -10.939 -6.872 6.992 1.00 92.06 297 ILE A N 1
ATOM 2411 C CA . ILE A 1 297 ? -11.693 -6.503 5.791 1.00 92.06 297 ILE A CA 1
ATOM 2412 C C . ILE A 1 297 ? -13.156 -6.866 6.022 1.00 92.06 297 ILE A C 1
ATOM 2414 O O . ILE A 1 297 ? -13.484 -8.036 6.236 1.00 92.06 297 ILE A O 1
ATOM 2418 N N . GLN A 1 298 ? -14.028 -5.862 5.954 1.00 91.44 298 GLN A N 1
ATOM 2419 C CA . GLN A 1 298 ? -15.469 -6.067 6.033 1.00 91.44 298 GLN A CA 1
ATOM 2420 C C . GLN A 1 298 ? -15.982 -6.806 4.789 1.00 91.44 298 GLN A C 1
ATOM 2422 O O . GLN 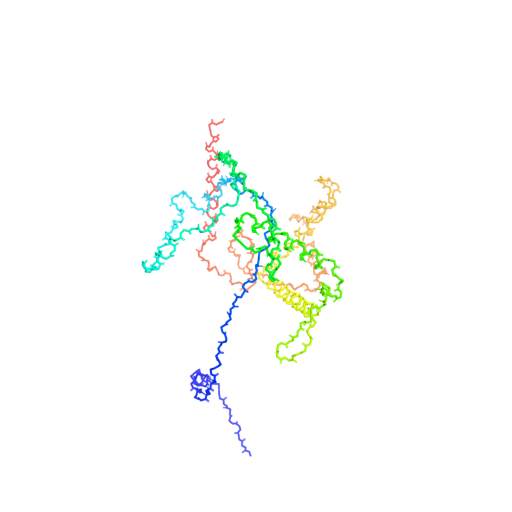A 1 298 ? -15.484 -6.580 3.681 1.00 91.44 298 GLN A O 1
ATOM 2427 N N . PRO A 1 299 ? -16.992 -7.677 4.936 1.00 95.56 299 PRO A N 1
ATOM 2428 C CA . PRO A 1 299 ? -17.602 -8.340 3.794 1.00 95.56 299 PRO A CA 1
ATOM 2429 C C . PRO A 1 299 ? -18.242 -7.324 2.840 1.00 95.56 299 PRO A C 1
ATOM 2431 O O . PRO A 1 299 ? -18.694 -6.245 3.232 1.00 95.56 299 PRO A O 1
ATOM 2434 N N . GLY A 1 300 ? -18.330 -7.701 1.566 1.00 93.62 300 GLY A N 1
ATOM 2435 C CA . GLY A 1 300 ? -19.053 -6.908 0.578 1.00 93.62 300 GLY A CA 1
ATOM 2436 C C . GLY A 1 300 ? -20.551 -6.828 0.895 1.00 93.62 300 GLY A C 1
ATOM 2437 O O . GLY A 1 300 ? -21.126 -7.738 1.487 1.00 93.62 300 GLY A O 1
ATOM 2438 N N . TYR A 1 301 ? -21.214 -5.774 0.417 1.00 93.88 301 TYR A N 1
ATOM 2439 C CA . TYR A 1 301 ? -22.634 -5.504 0.701 1.00 93.88 301 TYR A CA 1
ATOM 2440 C C . TYR A 1 301 ? -23.624 -6.605 0.299 1.00 93.88 301 TYR A C 1
ATOM 2442 O O . TYR A 1 301 ? -24.755 -6.613 0.768 1.00 93.88 301 TYR A O 1
ATOM 2450 N N . ARG A 1 302 ? -23.218 -7.511 -0.596 1.00 94.81 302 ARG A N 1
ATOM 2451 C CA . ARG A 1 302 ? -24.036 -8.626 -1.105 1.00 94.81 302 ARG A CA 1
ATOM 2452 C C . ARG A 1 302 ? -23.782 -9.938 -0.376 1.00 94.81 302 ARG A C 1
ATOM 2454 O O . ARG A 1 302 ? -24.313 -10.962 -0.797 1.00 94.81 302 ARG A O 1
ATOM 2461 N N . TRP A 1 303 ? -22.899 -9.940 0.616 1.00 95.69 303 TRP A N 1
ATOM 2462 C CA . TRP A 1 303 ? -22.684 -11.127 1.422 1.00 95.69 303 TRP A CA 1
ATOM 2463 C C . TRP A 1 303 ? -23.973 -11.444 2.188 1.00 95.69 303 TRP A C 1
ATOM 2465 O O . TRP A 1 303 ? -24.674 -10.539 2.628 1.00 95.69 303 TRP A O 1
ATOM 2475 N N . ASP A 1 304 ? -24.320 -12.722 2.285 1.00 94.25 304 ASP A N 1
ATOM 2476 C CA . ASP A 1 304 ? -25.583 -13.200 2.861 1.00 94.25 304 ASP A CA 1
ATOM 2477 C C . ASP A 1 304 ? -25.482 -13.504 4.361 1.00 94.25 304 ASP A C 1
ATOM 2479 O O . ASP A 1 304 ? -26.464 -13.915 4.974 1.00 94.25 304 ASP A O 1
ATOM 2483 N N . GLY A 1 305 ? -24.300 -13.318 4.953 1.00 93.38 305 GLY A N 1
ATOM 2484 C CA . GLY A 1 305 ? -24.044 -13.608 6.361 1.00 93.38 305 GLY A CA 1
ATOM 2485 C C . GLY A 1 305 ? -23.781 -15.083 6.665 1.00 93.38 305 GLY A C 1
ATOM 2486 O O . GLY A 1 305 ? -23.548 -15.422 7.823 1.00 93.38 305 GLY A O 1
ATOM 2487 N N . VAL A 1 306 ? -23.798 -15.971 5.663 1.00 93.81 306 VAL A N 1
ATOM 2488 C CA . VAL A 1 306 ? -23.526 -17.399 5.872 1.00 93.81 306 VAL A CA 1
ATOM 2489 C C . VAL A 1 306 ? -22.026 -17.652 5.753 1.00 93.81 306 VAL A C 1
ATOM 2491 O O . VAL A 1 306 ? -21.423 -17.428 4.694 1.00 93.81 306 VAL A O 1
ATOM 2494 N N . ASP A 1 307 ? -21.427 -18.147 6.838 1.00 93.06 307 ASP A N 1
ATOM 2495 C CA . ASP A 1 307 ? -20.031 -18.580 6.846 1.00 93.06 307 ASP A CA 1
ATOM 2496 C C . ASP A 1 307 ? -19.861 -19.857 6.005 1.00 93.06 307 ASP A C 1
ATOM 2498 O O . ASP A 1 307 ? -20.509 -20.878 6.233 1.00 93.06 307 ASP A O 1
ATOM 2502 N N . ARG A 1 308 ? -18.985 -19.775 5.000 1.00 93.25 308 ARG A N 1
ATOM 2503 C CA . ARG A 1 308 ? -18.610 -20.870 4.087 1.00 93.25 308 ARG A CA 1
ATOM 2504 C C . ARG A 1 308 ? -17.118 -21.195 4.180 1.00 93.25 308 ARG A C 1
ATOM 2506 O O . ARG A 1 308 ? -16.524 -21.686 3.220 1.00 93.25 308 ARG A O 1
ATOM 2513 N N . SER A 1 309 ? -16.481 -20.843 5.290 1.00 93.69 309 SER A N 1
ATOM 2514 C CA . SER A 1 309 ? -15.055 -21.056 5.497 1.00 93.69 309 SER A CA 1
ATOM 2515 C C . SER A 1 309 ? -14.721 -22.517 5.832 1.00 93.69 309 SER A C 1
ATOM 2517 O O . SER A 1 309 ? -15.554 -23.296 6.284 1.00 93.69 309 SER A O 1
ATOM 2519 N N . ASN A 1 310 ? -13.449 -22.886 5.656 1.00 95.81 310 ASN A N 1
ATOM 2520 C CA . ASN A 1 310 ? -12.878 -24.143 6.166 1.00 95.81 310 ASN A CA 1
ATOM 2521 C C . ASN A 1 310 ? -12.443 -24.024 7.653 1.00 95.81 310 ASN A C 1
ATOM 2523 O O . ASN A 1 310 ? -11.651 -24.821 8.156 1.00 95.81 310 ASN A O 1
ATOM 2527 N N . GLY A 1 311 ? -12.834 -22.949 8.349 1.00 95.00 311 GLY A N 1
ATOM 2528 C CA . GLY A 1 311 ? -12.387 -22.663 9.718 1.00 95.00 311 GLY A CA 1
ATOM 2529 C C . GLY A 1 311 ? -10.897 -22.312 9.865 1.00 95.00 311 GLY A C 1
ATOM 2530 O O . GLY A 1 311 ? -10.383 -22.300 10.982 1.00 95.00 311 GLY A O 1
ATOM 2531 N N . TYR A 1 312 ? -10.176 -22.034 8.770 1.00 96.19 312 TYR A N 1
ATOM 2532 C CA . TYR A 1 312 ? -8.746 -21.690 8.813 1.00 96.19 312 TYR A CA 1
ATOM 2533 C C . TYR A 1 312 ? -8.475 -20.425 9.637 1.00 96.19 312 TYR A C 1
ATOM 2535 O O . TYR A 1 312 ? -7.632 -20.455 10.527 1.00 96.19 312 TYR A O 1
ATOM 2543 N N . GLU A 1 313 ? -9.216 -19.340 9.393 1.00 95.94 313 GLU A N 1
ATOM 2544 C CA . GLU A 1 313 ? -9.027 -18.071 10.112 1.00 95.94 313 GLU A CA 1
ATOM 2545 C C . GLU A 1 313 ? -9.242 -18.253 11.626 1.00 95.94 313 GLU A C 1
ATOM 2547 O O . GLU A 1 313 ? -8.399 -17.838 12.418 1.00 95.94 313 GLU A O 1
ATOM 2552 N N . ALA A 1 314 ? -10.280 -18.993 12.038 1.00 95.19 314 ALA A N 1
ATOM 2553 C CA . ALA A 1 314 ? -10.517 -19.330 13.445 1.00 95.19 314 ALA A CA 1
ATOM 2554 C C . ALA A 1 314 ? -9.343 -20.107 14.074 1.00 95.19 314 ALA A C 1
ATOM 2556 O O . ALA A 1 314 ? -8.910 -19.789 15.183 1.00 95.19 314 ALA A O 1
ATOM 2557 N N . LYS A 1 315 ? -8.773 -21.083 13.351 1.00 96.62 315 LYS A N 1
ATOM 2558 C CA . LYS A 1 315 ? -7.574 -21.816 13.797 1.00 96.62 315 LYS A CA 1
ATOM 2559 C C . LYS A 1 315 ? -6.354 -20.906 13.919 1.00 96.62 315 LYS A C 1
ATOM 2561 O O . LYS A 1 315 ? -5.561 -21.087 14.839 1.00 96.62 315 LYS A O 1
ATOM 2566 N N . VAL A 1 316 ? -6.186 -19.936 13.018 1.00 96.50 316 VAL A N 1
ATOM 2567 C CA . VAL A 1 316 ? -5.068 -18.986 13.092 1.00 96.50 316 VAL A CA 1
ATOM 2568 C C . VAL A 1 316 ? -5.194 -18.082 14.317 1.00 96.50 316 VAL A C 1
ATOM 2570 O O . VAL A 1 316 ? -4.197 -17.894 15.012 1.00 96.50 316 VAL A O 1
ATOM 2573 N N . PHE A 1 317 ? -6.394 -17.586 14.629 1.00 96.81 317 PHE A N 1
ATOM 2574 C CA . PHE A 1 317 ? -6.624 -16.809 15.851 1.00 96.81 317 PHE A CA 1
ATOM 2575 C C . PHE A 1 317 ? -6.366 -17.629 17.116 1.00 96.81 317 PHE A C 1
ATOM 2577 O O . PHE A 1 317 ? -5.648 -17.162 17.996 1.00 96.81 317 PHE A O 1
ATOM 2584 N N . ALA A 1 318 ? -6.864 -18.867 17.176 1.00 96.75 318 ALA A N 1
ATOM 2585 C CA . ALA A 1 318 ? -6.590 -19.770 18.292 1.00 96.75 318 ALA A CA 1
ATOM 2586 C C . ALA A 1 318 ? -5.083 -20.036 18.451 1.00 96.75 318 ALA A C 1
ATOM 2588 O O . ALA A 1 318 ? -4.550 -19.950 19.551 1.00 96.75 318 ALA A O 1
ATOM 2589 N N . ARG A 1 319 ? -4.366 -20.281 17.345 1.00 97.44 319 ARG A N 1
ATOM 2590 C CA . ARG A 1 319 ? -2.910 -20.466 17.365 1.00 97.44 319 ARG A CA 1
ATOM 2591 C C . ARG A 1 319 ? -2.180 -19.224 17.872 1.00 97.44 319 ARG A C 1
ATOM 2593 O O . ARG A 1 319 ? -1.269 -19.366 18.676 1.00 97.44 319 ARG A O 1
ATOM 2600 N N . LYS A 1 320 ? -2.575 -18.032 17.416 1.00 96.81 320 LYS A N 1
ATOM 2601 C CA . LYS A 1 320 ? -1.974 -16.765 17.851 1.00 96.81 320 LYS A CA 1
ATOM 2602 C C . LYS A 1 320 ? -2.203 -16.528 19.347 1.00 96.81 320 LYS A C 1
ATOM 2604 O O . LYS A 1 320 ? -1.247 -16.247 20.055 1.00 96.81 320 LYS A O 1
ATOM 2609 N N . SER A 1 321 ? -3.431 -16.725 19.825 1.00 97.81 321 SER A N 1
ATOM 2610 C CA . SER A 1 321 ? -3.767 -16.585 21.247 1.00 97.81 321 SER A CA 1
ATOM 2611 C C . SER A 1 321 ? -3.010 -17.591 22.117 1.00 97.81 321 SER A C 1
ATOM 2613 O O . SER A 1 321 ? -2.456 -17.208 23.141 1.00 97.81 321 SER A O 1
ATOM 2615 N N . ASN A 1 322 ? -2.903 -18.851 21.684 1.00 97.94 322 ASN A N 1
ATOM 2616 C CA . ASN A 1 322 ? -2.115 -19.858 22.397 1.00 97.94 322 ASN A CA 1
ATOM 2617 C C . ASN A 1 322 ? -0.622 -19.507 22.414 1.00 97.94 322 ASN A C 1
ATOM 2619 O O . ASN A 1 322 ? 0.047 -19.720 23.417 1.00 97.94 322 ASN A O 1
ATOM 2623 N N . GLN A 1 323 ? -0.088 -18.970 21.315 1.00 98.00 323 GLN A N 1
ATOM 2624 C CA . GLN A 1 323 ? 1.303 -18.531 21.257 1.00 98.00 323 GLN A CA 1
ATOM 2625 C C . GLN A 1 323 ? 1.571 -17.381 22.236 1.00 98.00 323 GLN A C 1
ATOM 2627 O O . GLN A 1 323 ? 2.554 -17.448 22.966 1.00 98.00 323 GLN A O 1
ATOM 2632 N N . GLU A 1 324 ? 0.704 -16.366 22.278 1.00 97.94 324 GLU A N 1
ATOM 2633 C CA . GLU A 1 324 ? 0.8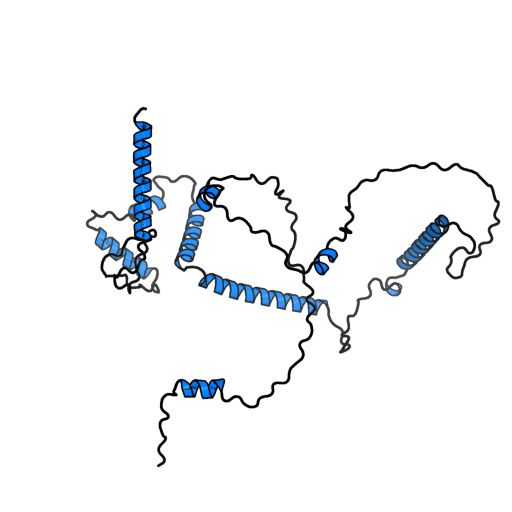02 -15.250 23.231 1.00 97.94 324 GLU A CA 1
ATOM 2634 C C . GLU A 1 324 ? 0.671 -15.745 24.684 1.00 97.94 324 GLU A C 1
ATOM 2636 O O . GLU A 1 324 ? 1.513 -15.415 25.515 1.00 97.94 324 GLU A O 1
ATOM 2641 N N . SER A 1 325 ? -0.291 -16.631 24.971 1.00 97.88 325 SER A N 1
ATOM 2642 C CA . SER A 1 325 ? -0.458 -17.251 26.297 1.00 97.88 325 SER A CA 1
ATOM 2643 C C . SER A 1 325 ? 0.796 -18.007 26.738 1.00 97.88 325 SER A C 1
ATOM 2645 O O . SER A 1 325 ? 1.294 -17.800 27.841 1.00 97.88 325 SER A O 1
ATOM 2647 N N . ASN A 1 326 ? 1.357 -18.843 25.861 1.00 97.75 326 ASN A N 1
ATOM 2648 C CA . ASN A 1 326 ? 2.566 -19.607 26.162 1.00 97.75 326 ASN A CA 1
ATOM 2649 C C . ASN A 1 326 ? 3.784 -18.696 26.368 1.00 97.75 326 ASN A C 1
ATOM 2651 O O . ASN A 1 326 ? 4.638 -18.999 27.196 1.00 97.75 326 ASN A O 1
ATOM 2655 N N . GLN A 1 327 ? 3.891 -17.596 25.613 1.00 97.88 327 GLN A N 1
ATOM 2656 C CA . GLN A 1 327 ? 4.960 -16.611 25.793 1.00 97.88 327 GLN A CA 1
ATOM 2657 C C . GLN A 1 327 ? 4.853 -15.913 27.149 1.00 97.88 327 GLN A C 1
ATOM 2659 O O . GLN A 1 327 ? 5.864 -15.762 27.831 1.00 97.88 327 GLN A O 1
ATOM 2664 N N . GLU A 1 328 ? 3.646 -15.527 27.566 1.00 97.50 328 GLU A N 1
ATOM 2665 C CA . GLU A 1 328 ? 3.419 -14.948 28.890 1.00 97.50 328 GLU A CA 1
ATOM 2666 C C . GLU A 1 328 ? 3.719 -15.938 30.016 1.00 97.50 328 GLU A C 1
ATOM 2668 O O . GLU A 1 328 ? 4.368 -15.573 30.994 1.00 97.50 328 GLU A O 1
ATOM 2673 N N . GLU A 1 329 ? 3.271 -17.186 29.891 1.00 97.44 329 GLU A N 1
ATOM 2674 C CA . GLU A 1 329 ? 3.568 -18.246 30.856 1.00 97.44 329 GLU A CA 1
ATOM 2675 C C . GLU A 1 329 ? 5.072 -18.511 30.948 1.00 97.44 329 GLU A C 1
ATOM 2677 O O . GLU A 1 329 ? 5.618 -18.565 32.049 1.00 97.44 329 GLU A O 1
ATOM 2682 N N . ALA A 1 330 ? 5.756 -18.605 29.805 1.00 97.12 330 ALA A N 1
ATOM 2683 C CA . ALA A 1 330 ? 7.202 -18.779 29.748 1.00 97.12 330 ALA A CA 1
ATOM 2684 C C . ALA A 1 330 ? 7.941 -17.590 30.374 1.00 97.12 330 ALA A C 1
ATOM 2686 O O . ALA A 1 330 ? 8.890 -17.795 31.130 1.00 97.12 330 ALA A O 1
ATOM 2687 N N . TYR A 1 331 ? 7.490 -16.358 30.110 1.00 96.88 331 TYR A N 1
ATOM 2688 C CA . TYR A 1 331 ? 8.042 -15.161 30.738 1.00 96.88 331 TYR A CA 1
ATOM 2689 C C . TYR A 1 331 ? 7.863 -15.216 32.258 1.00 96.88 331 TYR A C 1
ATOM 2691 O O . TYR A 1 331 ? 8.856 -15.160 32.981 1.00 96.88 331 TYR A O 1
ATOM 2699 N N . ARG A 1 332 ? 6.631 -15.429 32.743 1.00 97.12 332 ARG A N 1
ATOM 2700 C CA . ARG A 1 332 ? 6.318 -15.532 34.180 1.00 97.12 332 ARG A CA 1
ATOM 2701 C C . ARG A 1 332 ? 7.139 -16.622 34.869 1.00 97.12 332 ARG A C 1
ATOM 2703 O O . ARG A 1 332 ? 7.675 -16.371 35.944 1.00 97.12 332 ARG A O 1
ATOM 2710 N N . TRP A 1 333 ? 7.283 -17.787 34.236 1.00 96.19 333 TRP A N 1
ATOM 2711 C CA . TRP A 1 333 ? 8.117 -18.888 34.722 1.00 96.19 333 TRP A CA 1
ATOM 2712 C C . TRP A 1 333 ? 9.598 -18.503 34.785 1.00 96.19 333 TRP A C 1
ATOM 2714 O O . TRP A 1 333 ? 10.265 -18.762 35.783 1.00 96.19 333 TRP A O 1
ATOM 2724 N N . SER A 1 334 ? 10.116 -17.849 33.740 1.00 96.62 334 SER A N 1
ATOM 2725 C CA . SER A 1 334 ? 11.519 -17.423 33.682 1.00 96.62 334 SER A CA 1
ATOM 2726 C C . SER A 1 334 ? 11.876 -16.374 34.738 1.00 96.62 334 SER A C 1
ATOM 2728 O O . SER A 1 334 ? 13.003 -16.352 35.222 1.00 96.62 334 SER A O 1
ATOM 2730 N N . THR A 1 335 ? 10.915 -15.532 35.125 1.00 95.94 335 THR A N 1
ATOM 2731 C CA . THR A 1 335 ? 11.092 -14.471 36.125 1.00 95.94 335 THR A CA 1
ATOM 2732 C C . THR A 1 335 ? 10.772 -14.909 37.552 1.00 95.94 335 THR A C 1
ATOM 2734 O O . THR A 1 335 ? 10.798 -14.077 38.446 1.00 95.94 335 THR A O 1
ATOM 2737 N N . GLN A 1 336 ? 10.408 -16.173 37.788 1.00 92.25 336 GLN A N 1
ATOM 2738 C CA . GLN A 1 336 ? 9.907 -16.601 39.097 1.00 92.25 336 GLN A CA 1
ATOM 2739 C C . GLN A 1 336 ? 11.004 -16.799 40.162 1.00 92.25 336 GLN A C 1
ATOM 2741 O O . GLN A 1 336 ? 10.691 -16.774 41.349 1.00 92.25 336 GLN A O 1
ATOM 2746 N N . ASP A 1 337 ? 12.260 -16.990 39.749 1.00 87.06 337 ASP A N 1
ATOM 2747 C CA . ASP A 1 337 ? 13.422 -17.201 40.639 1.00 87.06 337 ASP A CA 1
ATOM 2748 C C . ASP A 1 337 ? 14.477 -16.072 40.532 1.00 87.06 337 ASP A C 1
ATOM 2750 O O . ASP A 1 337 ? 15.595 -16.206 41.025 1.00 87.06 337 ASP A O 1
ATOM 2754 N N . MET A 1 338 ? 14.130 -14.962 39.861 1.00 70.81 338 MET A N 1
ATOM 2755 C CA . MET A 1 338 ? 14.862 -13.683 39.914 1.00 70.81 338 MET A CA 1
ATOM 2756 C C . MET A 1 338 ? 14.173 -12.738 40.889 1.00 70.81 338 MET A C 1
ATOM 2758 O O . MET A 1 338 ? 14.905 -12.021 41.610 1.00 70.81 338 MET A O 1
#